Protein AF-A0A940ZEU3-F1 (afdb_monomer)

Solvent-accessible surface area (backbone atoms only — not comparable to full-atom values): 15848 Å² total; per-residue (Å²): 97,69,40,53,49,41,55,38,72,71,78,90,80,86,85,84,82,94,75,90,85,81,90,83,79,91,81,83,90,83,83,89,85,83,85,87,74,85,84,70,85,88,80,54,51,68,58,50,52,57,49,37,64,68,53,67,83,66,80,90,73,68,53,63,65,62,46,47,52,51,50,53,52,51,28,54,44,45,51,73,33,70,77,45,52,74,66,64,57,90,72,38,53,55,53,50,52,43,49,50,45,33,50,48,46,78,54,69,68,72,53,79,65,32,93,80,33,73,68,51,36,50,54,44,66,43,39,62,49,73,65,61,32,63,68,56,39,51,54,30,26,52,49,44,74,76,40,62,85,38,43,69,38,51,34,51,53,47,47,54,40,53,54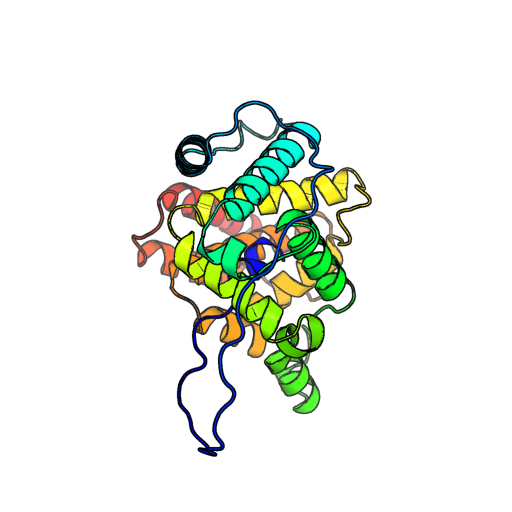,45,26,48,77,69,63,38,85,74,50,50,62,46,72,70,51,47,29,40,50,24,48,19,41,76,72,27,70,45,32,38,52,59,40,68,47,41,60,68,66,47,31,51,52,38,51,52,55,24,51,52,38,43,52,51,27,51,77,70,73,57,54,83,80,69,74,77,59,60,66,62,47,55,54,50,50,54,52,53,75,74,50,80,89,52,95,58,52,65,63,55,49,54,54,48,50,53,51,47,58,68,72,72,109

Sequence (267 aa):
MLIAGLAFLVFWEKGGIARVIPGKQSVAMAQSNENRGSEFPGFRSSVYRKKMRSYRPENGDRSYEAVQQDVIRFFHSLDERQYIKAQGLPEGTYKFFLKLLADLSANPPIVIGETKDVAKLRLNMTHFERIIGSGNIGIVNEILANEKEILEPSAELLYEWIIKGIEYRNAEIKTSDRVLYDYAAFFLTTLSGKSYLWRRDAKTRIIVTYYAILTIDRANRDNLNRHNIDILPPISHLKEDLLNYRGLSRRNEYVDRLKILEEEYGR

Radius of gyration: 19.74 Å; Cα contacts (8 Å, |Δi|>4): 247; chains: 1; bounding box: 62×38×51 Å

Mean predicted aligned error: 9.46 Å

Foldseek 3Di:
DLLVLLLFDPDDDDPDDDDDDDDDDDDDDDDDDDDDDPDDPDDDLVVLLVCLLVDDPPPPPDALVNLVVNVVSVQVSVCPDPLNVVLVDPVGPVVLSLVLQQQCQVQFQDQPCCVVDVVSVVCLLCVSCVRPNPSSSVSSVVSCVPSVSSSQSVLVSVLVNLVSCQVVVPPSSNHHLLRLLRLLSCLQHPPSNVVRLVSGDLSSSLSSLLSSLVSVVVCVVVVNPPVPDDSLVSLVVSLVSLVVDPSDPCSVVSNVVSVVVNVVRVD

Secondary structure (DSSP, 8-state):
-HHHHHS-------S-------------------------TT--HHHHHHHHHT----TT---HHHHHHHHHHHHHHHHTSHHHHTTT-TTHHHHHHHHHHHHHHHSPPP-SSGGG-HHHHHHHHTHHHHHHHHHHHHHHHHHHHH-GGGHHHHHHHHHHHHHHHHHTT-TT----HHHHHHHHHHHHH-HHHHHHHHTS-HHHHHHHHHHHHHHHHHHHHTT--TT----HHHHHHHHHHHHH----TTHHHHHHHHHHHHHHH--

pLDDT: mean 80.72, std 22.92, range [23.88, 97.38]

Nearest PDB structures (foldseek):
  2rek-assembly1_A  TM=2.428E-01  e=1.322E+00  Streptomyces coelicolor A3(2)
  3krp-assembly2_B  TM=2.162E-01  e=3.362E+00  Mentha x piperita

Structure (mmCIF, N/CA/C/O backbone):
data_AF-A0A940ZEU3-F1
#
_entry.id   AF-A0A940ZEU3-F1
#
loop_
_atom_site.group_PDB
_atom_site.id
_atom_site.type_symbol
_atom_site.label_atom_id
_atom_site.label_alt_id
_atom_site.label_comp_id
_atom_site.label_asym_id
_atom_site.label_entity_id
_atom_site.label_seq_id
_atom_site.pdbx_PDB_ins_code
_atom_site.Cartn_x
_atom_site.Cartn_y
_atom_site.Cartn_z
_atom_site.occupancy
_atom_site.B_iso_or_equiv
_atom_site.auth_seq_id
_atom_site.auth_comp_id
_atom_site.auth_asym_id
_atom_site.auth_atom_id
_atom_site.pdbx_PDB_model_num
ATOM 1 N N . MET A 1 1 ? 1.376 -3.028 2.280 1.00 38.66 1 MET A N 1
ATOM 2 C CA . MET A 1 1 ? 0.225 -3.890 2.637 1.00 38.66 1 MET A CA 1
ATOM 3 C C . MET A 1 1 ? -0.782 -3.264 3.596 1.00 38.66 1 MET A C 1
ATOM 5 O O . MET A 1 1 ? -1.947 -3.340 3.265 1.00 38.66 1 MET A O 1
ATOM 9 N N . LEU A 1 2 ? -0.417 -2.583 4.691 1.00 35.72 2 LEU A N 1
ATOM 10 C CA . LEU A 1 2 ? -1.397 -1.788 5.474 1.00 35.72 2 LEU A CA 1
ATOM 11 C C . LEU A 1 2 ? -1.734 -0.432 4.840 1.00 35.72 2 LEU A C 1
ATOM 13 O O . LEU A 1 2 ? -2.857 0.030 4.941 1.00 35.72 2 LEU A O 1
ATOM 17 N N . ILE A 1 3 ? -0.811 0.152 4.078 1.00 37.94 3 ILE A N 1
ATOM 18 C CA . ILE A 1 3 ? -1.075 1.333 3.232 1.00 37.94 3 ILE A CA 1
ATOM 19 C C . ILE A 1 3 ? -1.875 0.947 1.987 1.00 37.94 3 ILE A C 1
ATOM 21 O O . ILE A 1 3 ? -2.779 1.657 1.565 1.00 37.94 3 ILE A O 1
ATOM 25 N N . ALA A 1 4 ? -1.571 -0.231 1.437 1.00 32.84 4 ALA A N 1
ATOM 26 C CA . ALA A 1 4 ? -2.312 -0.840 0.337 1.00 32.84 4 ALA A CA 1
ATOM 27 C C . ALA A 1 4 ? -3.671 -1.403 0.782 1.00 32.84 4 ALA A C 1
ATOM 29 O O . ALA A 1 4 ? -4.573 -1.508 -0.036 1.00 32.84 4 ALA A O 1
ATOM 30 N N . GLY A 1 5 ? -3.793 -1.749 2.066 1.00 35.53 5 GLY A N 1
ATOM 31 C CA . GLY A 1 5 ? -5.000 -2.219 2.727 1.00 35.53 5 GLY A CA 1
ATOM 32 C C . GLY A 1 5 ? -5.813 -1.089 3.333 1.00 35.53 5 GLY A C 1
ATOM 33 O O . GLY A 1 5 ? -6.982 -1.299 3.566 1.00 35.53 5 GLY A O 1
ATOM 34 N N . LEU A 1 6 ? -5.257 0.108 3.536 1.00 39.41 6 LEU A N 1
ATOM 35 C CA . LEU A 1 6 ? -6.070 1.305 3.673 1.00 39.41 6 LEU A CA 1
ATOM 36 C C . LEU A 1 6 ? -6.581 1.680 2.299 1.00 39.41 6 LEU A C 1
ATOM 38 O O . LEU A 1 6 ? -7.769 1.741 2.147 1.00 39.41 6 LEU A O 1
ATOM 42 N N . ALA A 1 7 ? -5.770 1.751 1.256 1.00 35.34 7 ALA A N 1
ATOM 43 C CA . ALA A 1 7 ? -6.153 2.168 -0.092 1.00 35.34 7 ALA A CA 1
ATOM 44 C C . ALA A 1 7 ? -7.117 1.274 -0.934 1.00 35.34 7 ALA A C 1
ATOM 46 O O . ALA A 1 7 ? -7.035 1.290 -2.166 1.00 35.34 7 ALA A O 1
ATOM 47 N N . PHE A 1 8 ? -8.054 0.509 -0.357 1.00 37.97 8 PHE A N 1
ATOM 48 C CA . PHE A 1 8 ? -8.667 -0.654 -1.017 1.00 37.97 8 PHE A CA 1
ATOM 49 C C . PHE A 1 8 ? -10.224 -0.776 -1.081 1.00 37.97 8 PHE A C 1
ATOM 51 O O . PHE A 1 8 ? -10.804 -1.545 -0.334 1.00 37.97 8 PHE A O 1
ATOM 58 N N . LEU A 1 9 ? -10.854 -0.165 -2.104 1.00 36.59 9 LEU A N 1
ATOM 59 C CA . LEU A 1 9 ? -11.987 -0.644 -2.964 1.00 36.59 9 LEU A CA 1
ATOM 60 C C . LEU A 1 9 ? -13.379 0.034 -3.001 1.00 36.59 9 LEU A C 1
ATOM 62 O O . LEU A 1 9 ? -14.378 -0.667 -2.935 1.00 36.59 9 LEU A O 1
ATOM 66 N N . VAL A 1 10 ? -13.502 1.338 -3.292 1.00 28.88 10 VAL A N 1
ATOM 67 C CA . VAL A 1 10 ? -14.798 1.915 -3.735 1.00 28.88 10 VAL A CA 1
ATOM 68 C C . VAL A 1 10 ? -14.895 1.952 -5.267 1.00 28.88 10 VAL A C 1
ATOM 70 O O . VAL A 1 10 ? -14.380 2.870 -5.892 1.00 28.88 10 VAL A O 1
ATOM 73 N N . PHE A 1 11 ? -15.482 0.907 -5.866 1.00 30.41 11 PHE A N 1
ATOM 74 C CA . PHE A 1 11 ? -16.755 0.952 -6.619 1.00 30.41 11 PHE A CA 1
ATOM 75 C C . PHE A 1 11 ? -17.049 -0.446 -7.201 1.00 30.41 11 PHE A C 1
ATOM 77 O O . PHE A 1 11 ?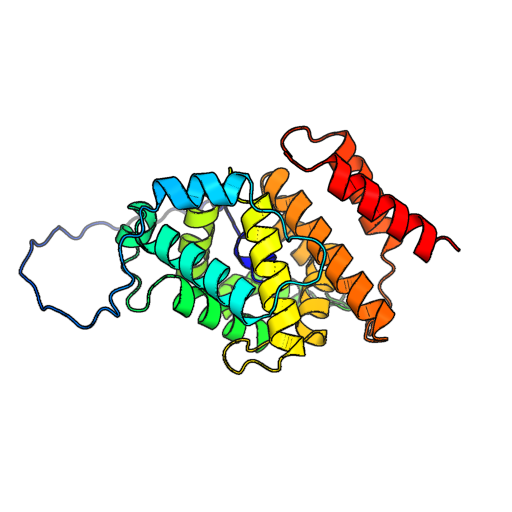 -16.483 -0.858 -8.215 1.00 30.41 11 PHE A O 1
ATOM 84 N N . TRP A 1 12 ? -17.949 -1.171 -6.537 1.00 31.12 12 TRP A N 1
ATOM 85 C CA . TRP A 1 12 ? -18.876 -2.092 -7.185 1.00 31.12 12 TRP A CA 1
ATOM 86 C C . TRP A 1 12 ? -20.234 -1.399 -7.116 1.00 31.12 12 TRP A C 1
ATOM 88 O O . TRP A 1 12 ? -20.896 -1.432 -6.085 1.00 31.12 12 TRP A O 1
ATOM 98 N N . GLU A 1 13 ? -20.649 -0.743 -8.195 1.00 32.06 13 GLU A N 1
ATOM 99 C CA . GLU A 1 13 ? -22.071 -0.526 -8.439 1.00 32.06 13 GLU A CA 1
ATOM 100 C C . GLU A 1 13 ? -22.349 -0.592 -9.947 1.00 32.06 13 GLU A C 1
ATOM 102 O O . GLU A 1 13 ? -21.831 0.195 -10.733 1.00 32.06 13 GLU A O 1
ATOM 107 N N . LYS A 1 14 ? -23.215 -1.556 -10.289 1.00 33.50 14 LYS A N 1
ATOM 108 C CA . LYS A 1 14 ? -24.087 -1.643 -11.474 1.00 33.50 14 LYS A CA 1
ATOM 109 C C . LYS A 1 14 ? -23.453 -1.986 -12.832 1.00 33.50 14 LYS A C 1
ATOM 111 O O . LYS A 1 14 ? -23.449 -1.195 -13.763 1.00 33.50 14 LYS A O 1
ATOM 116 N N . GLY A 1 15 ? -23.123 -3.270 -12.985 1.00 25.91 15 GLY A N 1
ATOM 117 C CA . GLY A 1 15 ? -23.348 -4.037 -14.219 1.00 25.91 15 GLY A CA 1
ATOM 118 C C . GLY A 1 15 ? -24.165 -5.278 -13.849 1.00 25.91 15 GLY A C 1
ATOM 119 O O . GLY A 1 15 ? -23.667 -6.142 -13.137 1.00 25.91 15 GLY A O 1
ATOM 120 N N . GLY A 1 16 ? -25.459 -5.271 -14.169 1.00 28.25 16 GLY A N 1
ATOM 121 C CA . GLY A 1 16 ? -26.482 -5.995 -13.416 1.00 28.25 16 GLY A CA 1
ATOM 122 C C . GLY A 1 16 ? -26.618 -7.497 -13.653 1.00 28.25 16 GLY A C 1
ATOM 123 O O . GLY A 1 16 ? -26.355 -7.989 -14.739 1.00 28.25 16 GLY A O 1
ATOM 124 N N . ILE A 1 17 ? -27.176 -8.166 -12.639 1.00 27.14 17 ILE A N 1
ATOM 125 C CA . ILE A 1 17 ? -28.309 -9.093 -12.766 1.00 27.14 17 ILE A CA 1
ATOM 126 C C . ILE A 1 17 ? -29.184 -8.875 -11.525 1.00 27.14 17 ILE A C 1
ATOM 128 O O . ILE A 1 17 ? -28.743 -9.048 -10.391 1.00 27.14 17 ILE A O 1
ATOM 132 N N . ALA A 1 18 ? -30.422 -8.448 -11.749 1.00 26.36 18 ALA A N 1
ATOM 133 C CA . ALA A 1 18 ? -31.449 -8.332 -10.728 1.00 26.36 18 ALA A CA 1
ATOM 134 C C . ALA A 1 18 ? -31.976 -9.715 -10.314 1.00 26.36 18 ALA A C 1
ATOM 136 O O . ALA A 1 18 ? -32.366 -10.483 -11.188 1.00 26.36 18 ALA A O 1
ATOM 137 N N . ARG A 1 19 ? -32.063 -9.972 -9.001 1.00 27.56 19 ARG A N 1
ATOM 138 C CA . ARG A 1 19 ? -33.094 -10.767 -8.286 1.00 27.56 19 ARG A CA 1
ATOM 139 C C . ARG A 1 19 ? -33.053 -10.292 -6.823 1.00 27.56 19 ARG A C 1
ATOM 141 O O . ARG A 1 19 ? -32.051 -10.495 -6.156 1.00 27.56 19 ARG A O 1
ATOM 148 N N . VAL A 1 20 ? -33.926 -9.391 -6.365 1.00 26.06 20 VAL A N 1
ATOM 149 C CA . VAL A 1 20 ? -35.281 -9.636 -5.821 1.00 26.06 20 VAL A CA 1
ATOM 150 C C . VAL A 1 20 ? -35.349 -10.896 -4.953 1.00 26.06 20 VAL A C 1
ATOM 152 O O . VAL A 1 20 ? -35.327 -11.993 -5.498 1.00 26.06 20 VAL A O 1
ATOM 155 N N . ILE A 1 21 ? -35.463 -10.712 -3.629 1.00 28.19 21 ILE A N 1
ATOM 156 C CA . ILE A 1 21 ? -36.473 -11.308 -2.724 1.00 28.19 21 ILE A CA 1
ATOM 157 C C . ILE A 1 21 ? -36.389 -10.594 -1.348 1.00 28.19 21 ILE A C 1
ATOM 159 O O . ILE A 1 21 ? -35.307 -10.136 -0.977 1.00 28.19 21 ILE A O 1
ATOM 163 N N . PRO A 1 22 ? -37.514 -10.418 -0.622 1.00 28.70 22 PRO A N 1
ATOM 164 C CA . PRO A 1 22 ? -37.705 -9.351 0.357 1.00 28.70 22 PRO A CA 1
ATOM 165 C C . PRO A 1 22 ? -37.642 -9.809 1.825 1.00 28.70 22 PRO A C 1
ATOM 167 O O . PRO A 1 22 ? -37.952 -10.949 2.149 1.00 28.70 22 PRO A O 1
ATOM 170 N N . GLY A 1 23 ? -37.366 -8.844 2.708 1.00 24.47 23 GLY A N 1
ATOM 171 C CA . GLY A 1 23 ? -37.922 -8.763 4.062 1.00 24.47 23 GLY A CA 1
ATOM 172 C C . GLY A 1 23 ? -37.304 -9.649 5.147 1.00 24.47 23 GLY A C 1
ATOM 173 O O . GLY A 1 23 ? -37.521 -10.855 5.181 1.00 24.47 23 GLY A O 1
ATOM 174 N N . LYS A 1 24 ? -36.709 -9.011 6.163 1.00 27.73 24 LYS A N 1
ATOM 175 C CA . LYS A 1 24 ? -37.066 -9.306 7.559 1.00 27.73 24 LYS A CA 1
ATOM 176 C C . LYS A 1 24 ? -36.773 -8.124 8.478 1.00 27.73 24 LYS A C 1
ATOM 178 O O . LYS A 1 24 ? -35.796 -7.404 8.318 1.00 27.73 24 LYS A O 1
ATOM 183 N N . GLN A 1 25 ? -37.736 -7.925 9.366 1.00 26.31 25 GLN A N 1
ATOM 184 C CA . GLN A 1 25 ? -37.957 -6.785 10.237 1.00 26.31 25 GLN A CA 1
ATOM 185 C C . GLN A 1 25 ? -36.943 -6.689 11.380 1.00 26.31 25 GLN A C 1
ATOM 187 O O . GLN A 1 25 ? -36.370 -7.677 11.830 1.00 26.31 25 GLN A O 1
ATOM 192 N N . SER A 1 26 ? -36.823 -5.456 11.861 1.00 26.48 26 SER A N 1
ATOM 193 C CA . SER A 1 26 ? -36.323 -5.034 13.166 1.00 26.48 26 SER A CA 1
ATOM 194 C C . SER A 1 26 ? -36.774 -5.921 14.330 1.00 26.48 26 SER A C 1
ATOM 196 O O . SER A 1 26 ? -37.967 -6.201 14.459 1.00 26.48 26 SER A O 1
ATOM 198 N N . VAL A 1 27 ? -35.854 -6.211 15.253 1.00 28.56 27 VAL A N 1
ATOM 199 C CA . VAL A 1 27 ? -36.180 -6.514 16.654 1.00 28.56 27 VAL A CA 1
ATOM 200 C C . VAL A 1 27 ? -35.254 -5.707 17.565 1.00 28.56 27 VAL A C 1
ATOM 202 O O . VAL A 1 27 ? -34.079 -5.506 17.268 1.00 28.56 27 VAL A O 1
ATOM 205 N N . ALA A 1 28 ? -35.861 -5.186 18.626 1.00 23.88 28 ALA A N 1
ATOM 206 C CA . ALA A 1 28 ? -35.346 -4.214 19.571 1.00 23.88 28 ALA A CA 1
ATOM 207 C C . ALA A 1 28 ? -34.354 -4.779 20.611 1.00 23.88 28 ALA A C 1
ATOM 209 O O . ALA A 1 28 ? -34.216 -5.983 20.800 1.00 23.88 28 ALA A O 1
ATOM 210 N N . MET A 1 29 ? -33.702 -3.818 21.272 1.00 26.11 29 MET A N 1
ATOM 211 C CA . MET A 1 29 ? -32.746 -3.857 22.386 1.00 26.11 29 MET A CA 1
ATOM 212 C C . MET A 1 29 ? -32.980 -4.899 23.495 1.00 26.11 29 MET A C 1
ATOM 214 O O . MET A 1 29 ? -34.108 -5.057 23.950 1.00 26.11 29 MET A O 1
ATOM 218 N N . ALA A 1 30 ? -31.876 -5.389 24.084 1.00 24.34 30 ALA A N 1
ATOM 219 C CA . ALA A 1 30 ? -31.646 -5.343 25.539 1.00 24.34 30 ALA A CA 1
ATOM 220 C C . ALA A 1 30 ? -30.165 -5.594 25.927 1.00 24.34 30 ALA A C 1
ATOM 222 O O . ALA A 1 30 ? -29.610 -6.652 25.666 1.00 24.34 30 ALA A O 1
ATOM 223 N N . GLN A 1 31 ? -29.588 -4.567 26.563 1.00 24.39 31 GLN A N 1
ATOM 224 C CA . GLN A 1 31 ? -28.719 -4.551 27.754 1.00 24.39 31 GLN A CA 1
ATOM 225 C C . GLN A 1 31 ? -27.384 -5.332 27.842 1.00 24.39 31 GLN A C 1
ATOM 227 O O . GLN A 1 31 ? -27.327 -6.545 27.988 1.00 24.39 31 GLN A O 1
ATOM 232 N N . SER A 1 32 ? -26.324 -4.508 27.882 1.00 27.67 32 SER A N 1
ATOM 233 C CA . SER A 1 32 ? -25.198 -4.453 28.835 1.00 27.67 32 SER A CA 1
ATOM 234 C C . SER A 1 32 ? -24.542 -5.743 29.331 1.00 27.67 32 SER A C 1
ATOM 236 O O . SER A 1 32 ? -25.125 -6.490 30.111 1.00 27.67 32 SER A O 1
ATOM 238 N N . ASN A 1 33 ? -23.231 -5.842 29.091 1.00 29.25 33 ASN A N 1
ATOM 239 C CA . ASN A 1 33 ? -22.326 -6.236 30.164 1.00 29.25 33 ASN A CA 1
ATOM 240 C C . ASN A 1 33 ? -20.977 -5.512 30.064 1.00 29.25 33 ASN A C 1
ATOM 242 O O . ASN A 1 33 ? -20.421 -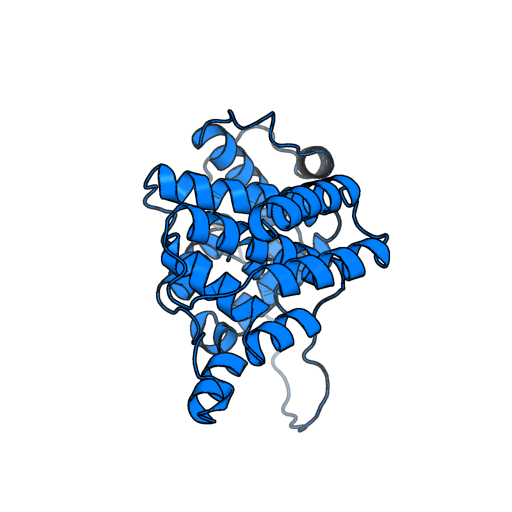5.331 28.981 1.00 29.25 33 ASN A O 1
ATOM 246 N N . GLU A 1 34 ? -20.525 -5.043 31.222 1.00 28.59 34 GLU A N 1
ATOM 247 C CA . GLU A 1 34 ? -19.379 -4.172 31.445 1.00 28.59 34 GLU A CA 1
ATOM 248 C C . GLU A 1 34 ? -18.023 -4.889 31.328 1.00 28.59 34 GLU A C 1
ATOM 250 O O . GLU A 1 34 ? -17.861 -6.046 31.705 1.00 28.59 34 GLU A O 1
ATOM 255 N N . ASN A 1 35 ? -17.037 -4.093 30.910 1.00 32.22 35 ASN A N 1
ATOM 256 C CA . ASN A 1 35 ? -15.646 -4.064 31.367 1.00 32.22 35 ASN A CA 1
ATOM 257 C C . ASN A 1 35 ? -14.737 -5.295 31.216 1.00 32.22 35 ASN A C 1
ATOM 259 O O . ASN A 1 35 ? -14.727 -6.215 32.027 1.00 32.22 35 ASN A O 1
ATOM 263 N N . ARG A 1 36 ? -13.739 -5.121 30.337 1.00 28.19 36 ARG A N 1
ATOM 264 C CA . ARG A 1 36 ? -12.341 -4.877 30.754 1.00 28.19 36 ARG A CA 1
ATOM 265 C C . ARG A 1 36 ? -11.622 -4.071 29.668 1.00 28.19 36 ARG A C 1
ATOM 267 O O . ARG A 1 36 ? -10.937 -4.619 28.811 1.00 28.19 36 ARG A O 1
ATOM 274 N N . GLY A 1 37 ? -11.829 -2.756 29.687 1.00 29.19 37 GLY A N 1
ATOM 275 C CA . GLY A 1 37 ? -11.013 -1.816 28.926 1.00 29.19 37 GLY A CA 1
ATOM 276 C C . GLY A 1 37 ? -9.711 -1.545 29.674 1.00 29.19 37 GLY A C 1
ATOM 277 O O . GLY A 1 37 ? -9.727 -1.231 30.860 1.00 29.19 37 GLY A O 1
ATOM 278 N N . SER A 1 38 ? -8.579 -1.666 28.988 1.00 32.41 38 SER A N 1
ATOM 279 C CA . SER A 1 38 ? -7.350 -0.997 29.403 1.00 32.41 38 SER A CA 1
ATOM 280 C C . SER A 1 38 ? -7.585 0.513 29.298 1.00 32.41 38 SER A C 1
ATOM 282 O O . SER A 1 38 ? -7.644 1.050 28.191 1.00 32.41 38 SER A O 1
ATOM 284 N N . GLU A 1 39 ? -7.784 1.182 30.433 1.00 31.91 39 GLU A N 1
ATOM 285 C CA . GLU A 1 39 ? -7.961 2.632 30.501 1.00 31.91 39 GLU A CA 1
ATOM 286 C C . GLU A 1 39 ? -6.676 3.344 30.056 1.00 31.91 39 GLU A C 1
ATOM 288 O O . GLU A 1 39 ? -5.681 3.398 30.778 1.00 31.91 39 GLU A O 1
ATOM 293 N N . PHE A 1 40 ? -6.699 3.908 28.848 1.00 41.34 40 PHE A N 1
ATOM 294 C CA . PHE A 1 40 ? -5.743 4.928 28.433 1.00 41.34 40 PHE A CA 1
ATOM 295 C C . PHE A 1 40 ? -6.281 6.301 28.866 1.00 41.34 40 PHE A C 1
ATOM 297 O O . PHE A 1 40 ? -7.399 6.665 28.488 1.00 41.34 40 PHE A O 1
ATOM 304 N N . PRO A 1 41 ? -5.529 7.095 29.646 1.00 36.12 41 PRO A N 1
ATOM 305 C CA . PRO A 1 41 ? -6.041 8.346 30.187 1.00 36.12 41 PRO A CA 1
ATOM 306 C C . PRO A 1 41 ? -6.289 9.395 29.087 1.00 36.12 41 PRO A C 1
ATOM 308 O O . PRO A 1 41 ? -5.404 9.728 28.300 1.00 36.12 41 PRO A O 1
ATOM 311 N N . GLY A 1 42 ? -7.502 9.961 29.074 1.00 41.25 42 GLY A N 1
ATOM 312 C CA . GLY A 1 42 ? -7.799 11.307 28.559 1.00 41.25 42 GLY A CA 1
ATOM 313 C C . GLY A 1 42 ? -7.649 11.564 27.054 1.00 41.25 42 GLY A C 1
ATOM 314 O O . GLY A 1 42 ? -7.413 12.709 26.660 1.00 41.25 42 GLY A O 1
ATOM 315 N N . PHE A 1 43 ? -7.777 10.555 26.193 1.00 49.34 43 PHE A N 1
ATOM 316 C CA . PHE A 1 43 ? -7.619 10.739 24.748 1.00 49.34 43 PHE A CA 1
ATOM 317 C C . PHE A 1 43 ? -8.856 11.390 24.102 1.00 49.34 43 PHE A C 1
ATOM 319 O O . PHE A 1 43 ? -9.947 10.833 24.107 1.00 49.34 43 PHE A O 1
ATOM 326 N N . ARG A 1 44 ? -8.696 12.584 23.511 1.00 61.78 44 ARG A N 1
ATOM 327 C CA . ARG A 1 44 ? -9.715 13.203 22.641 1.00 61.78 44 ARG A CA 1
ATOM 328 C C . ARG A 1 44 ? -9.358 12.932 21.176 1.00 61.78 44 ARG A C 1
ATOM 330 O O . ARG A 1 44 ? -8.445 13.572 20.648 1.00 61.78 44 ARG A O 1
ATOM 337 N N . SER A 1 45 ? -10.087 12.051 20.486 1.00 65.94 45 SER A N 1
ATOM 338 C CA . SER A 1 45 ? -9.821 11.694 19.073 1.00 65.94 45 SER A CA 1
ATOM 339 C C . SER A 1 45 ? -9.776 12.875 18.097 1.00 65.94 45 SER A C 1
ATOM 341 O O . SER A 1 45 ? -9.072 12.815 17.085 1.00 65.94 45 SER A O 1
ATOM 343 N N . SER A 1 46 ? -10.485 13.973 18.376 1.00 69.62 46 SER A N 1
ATOM 344 C CA . SER A 1 46 ? -10.421 15.202 17.569 1.00 69.62 46 SER A CA 1
ATOM 345 C C . SER A 1 46 ? -9.046 15.880 17.637 1.00 69.62 46 SER A C 1
ATOM 347 O O . SER A 1 46 ? -8.527 16.337 16.616 1.00 69.62 46 SER A O 1
ATOM 349 N N . VAL A 1 47 ? -8.421 15.885 18.818 1.00 74.31 47 VAL A N 1
ATOM 350 C CA . VAL A 1 47 ? -7.081 16.442 19.050 1.00 74.31 47 VAL A CA 1
ATOM 351 C C . VAL A 1 47 ? -6.036 15.585 18.349 1.00 74.31 47 VAL A C 1
ATOM 353 O O . VAL A 1 47 ? -5.167 16.112 17.654 1.00 74.31 47 VAL A O 1
ATOM 356 N N . TYR A 1 48 ? -6.158 14.262 18.455 1.00 74.75 48 TYR A N 1
ATOM 357 C CA . TYR A 1 48 ? -5.235 13.355 17.785 1.00 74.75 48 TYR A CA 1
ATOM 358 C C . TYR A 1 48 ? -5.338 13.435 16.262 1.00 74.75 48 TYR A C 1
ATOM 360 O O . TYR A 1 48 ? -4.314 13.482 15.593 1.00 74.75 48 TYR A O 1
ATOM 368 N N . ARG A 1 49 ? -6.542 13.559 15.688 1.00 73.56 49 ARG A N 1
ATOM 369 C CA . ARG A 1 49 ? -6.689 13.760 14.235 1.00 73.56 49 ARG A CA 1
ATOM 370 C C . ARG A 1 49 ? -6.019 15.055 13.773 1.00 73.56 49 ARG A C 1
ATOM 372 O O . ARG A 1 49 ? -5.357 15.063 12.738 1.00 73.56 49 ARG A O 1
ATOM 379 N N . LYS A 1 50 ? -6.133 16.136 14.554 1.00 79.44 50 LYS A N 1
ATOM 380 C CA . LYS A 1 50 ? -5.407 17.385 14.281 1.00 79.44 50 LYS A CA 1
ATOM 381 C C . LYS A 1 50 ? -3.891 17.170 14.333 1.00 79.44 50 LYS A C 1
ATOM 383 O O . LYS A 1 50 ? -3.206 17.621 13.423 1.00 79.44 50 LYS A O 1
ATOM 388 N N . LYS A 1 51 ? -3.392 16.426 15.329 1.00 78.62 51 LYS A N 1
ATOM 389 C CA . LYS A 1 51 ? -1.977 16.027 15.429 1.00 78.62 51 LYS A CA 1
ATOM 390 C C . LYS A 1 51 ? -1.535 15.170 14.236 1.00 78.62 51 LYS A C 1
ATOM 392 O O . LYS A 1 51 ? -0.456 15.397 13.704 1.00 78.62 51 LYS A O 1
ATOM 397 N N . MET A 1 52 ? -2.377 14.242 13.777 1.00 79.50 52 MET A N 1
ATOM 398 C CA . MET A 1 52 ? -2.098 13.385 12.622 1.00 79.50 52 MET A CA 1
ATOM 399 C C . MET A 1 52 ? -1.992 14.172 11.325 1.00 79.50 52 MET A C 1
ATOM 401 O O . MET A 1 52 ? -1.105 13.895 10.531 1.00 79.50 52 MET A O 1
ATOM 405 N N . ARG A 1 53 ? -2.821 15.201 11.109 1.00 78.12 53 ARG A N 1
ATOM 406 C CA . ARG A 1 53 ? -2.696 16.068 9.920 1.00 78.12 53 ARG A CA 1
ATOM 407 C C . ARG A 1 53 ? -1.303 16.700 9.798 1.00 78.12 53 ARG A C 1
ATOM 409 O O . ARG A 1 53 ? -0.820 16.881 8.686 1.00 78.12 53 ARG A O 1
ATOM 416 N N . SER A 1 54 ? -0.662 16.997 10.926 1.00 75.00 54 SER A N 1
ATOM 417 C CA . SER A 1 54 ? 0.702 17.528 11.004 1.00 75.00 54 SER A CA 1
ATOM 418 C C . SER A 1 54 ? 1.758 16.473 11.346 1.00 75.00 54 SER A C 1
ATOM 420 O O . SER A 1 54 ? 2.888 16.844 11.651 1.00 75.00 54 SER A O 1
ATOM 422 N N . TYR A 1 55 ? 1.409 15.183 11.365 1.00 73.50 55 TYR A N 1
ATOM 423 C CA . TYR A 1 55 ? 2.340 14.124 11.748 1.00 73.50 55 TYR A CA 1
ATOM 424 C C . TYR A 1 55 ? 3.547 14.146 10.824 1.00 73.50 55 TYR A C 1
ATOM 426 O O . TYR A 1 55 ? 3.392 14.057 9.613 1.00 73.50 55 TYR A O 1
ATOM 434 N N . ARG A 1 56 ? 4.741 14.248 11.389 1.00 68.06 56 ARG A N 1
ATOM 435 C CA . ARG A 1 56 ? 5.992 14.054 10.669 1.00 68.06 56 ARG A CA 1
ATOM 436 C C . ARG A 1 56 ? 6.843 13.102 11.493 1.00 68.06 56 ARG A C 1
ATOM 438 O O . ARG A 1 56 ? 6.923 13.301 12.708 1.00 68.06 56 ARG A O 1
ATOM 445 N N . PRO A 1 57 ? 7.468 12.091 10.882 1.00 60.19 57 PRO A N 1
ATOM 446 C CA . PRO A 1 57 ? 8.581 11.420 11.513 1.00 60.19 57 PRO A CA 1
ATOM 447 C C . PRO A 1 57 ? 9.651 12.471 11.793 1.00 60.19 57 PRO A C 1
ATOM 449 O O . PRO A 1 57 ? 10.155 13.106 10.870 1.00 60.19 57 PRO A O 1
ATOM 452 N N . GLU A 1 58 ? 9.965 12.708 13.065 1.00 50.00 58 GLU A N 1
ATOM 453 C CA . GLU A 1 58 ? 11.200 13.407 13.410 1.00 50.00 58 GLU A CA 1
ATOM 454 C C . GLU A 1 58 ? 12.348 12.557 12.859 1.00 50.00 58 GLU A C 1
ATOM 456 O O . GLU A 1 58 ? 12.444 11.379 13.201 1.00 50.00 58 GLU A O 1
ATOM 461 N N . ASN A 1 59 ? 13.114 13.129 11.922 1.00 48.59 59 ASN A N 1
ATOM 462 C CA . ASN A 1 59 ? 14.305 12.587 11.260 1.00 48.59 59 ASN A CA 1
ATOM 463 C C . ASN A 1 59 ? 14.753 11.200 11.758 1.00 48.59 59 ASN A C 1
ATOM 465 O O . ASN A 1 59 ? 15.575 11.133 12.658 1.00 48.59 59 ASN A O 1
ATOM 469 N N . GLY A 1 60 ? 14.239 10.114 11.168 1.00 53.00 60 GLY A N 1
ATOM 470 C CA . GLY A 1 60 ? 14.791 8.746 11.220 1.00 53.00 60 GLY A CA 1
ATOM 471 C C . GLY A 1 60 ? 14.942 8.031 12.578 1.00 53.00 60 GLY A C 1
ATOM 472 O O . GLY A 1 60 ? 15.007 6.802 12.590 1.00 53.00 60 GLY A O 1
ATOM 473 N N . ASP A 1 61 ? 14.948 8.742 13.704 1.00 64.25 61 ASP A N 1
ATOM 474 C CA . ASP A 1 61 ? 15.540 8.281 14.969 1.00 64.25 61 ASP A CA 1
ATOM 475 C C . ASP A 1 61 ? 14.495 7.922 16.035 1.00 64.25 61 ASP A C 1
ATOM 477 O O . ASP A 1 61 ? 14.785 7.745 17.217 1.00 64.25 61 ASP A O 1
ATOM 481 N N . ARG A 1 62 ? 13.225 7.795 15.632 1.00 83.50 62 ARG A N 1
ATOM 482 C CA . ARG A 1 62 ? 12.181 7.320 16.544 1.00 83.50 62 ARG A CA 1
ATOM 483 C C . ARG A 1 62 ? 12.326 5.823 16.790 1.00 83.50 62 ARG A C 1
ATOM 485 O O . ARG A 1 62 ? 12.444 5.027 15.850 1.00 83.50 62 ARG A O 1
ATOM 492 N N . SER A 1 63 ? 12.252 5.442 18.064 1.00 89.81 63 SER A N 1
ATOM 493 C CA . SER A 1 63 ? 12.229 4.039 18.471 1.00 89.81 63 SER A CA 1
ATOM 494 C C . SER A 1 63 ? 10.964 3.338 17.959 1.00 89.81 63 SER A C 1
ATOM 496 O O . SER A 1 63 ? 9.935 3.977 17.704 1.00 89.81 63 SER A O 1
ATOM 498 N N . TYR A 1 64 ? 11.024 2.011 17.814 1.00 90.38 64 TYR A N 1
ATOM 499 C CA . TYR A 1 64 ? 9.862 1.219 17.406 1.00 90.38 64 TYR A CA 1
ATOM 500 C C . TYR A 1 64 ? 8.687 1.403 18.376 1.00 90.38 64 TYR A C 1
ATOM 502 O O . TYR A 1 64 ? 7.544 1.527 17.947 1.00 90.38 64 TYR A O 1
ATOM 510 N N . GLU A 1 65 ? 8.959 1.502 19.677 1.00 92.00 65 GLU A N 1
ATOM 511 C CA . GLU A 1 65 ? 7.953 1.691 20.723 1.00 92.00 65 GLU A CA 1
ATOM 512 C C . GLU A 1 65 ? 7.210 3.018 20.549 1.00 92.00 65 GLU A C 1
ATOM 514 O O . GLU A 1 65 ? 5.987 3.055 20.672 1.00 92.00 65 GLU A O 1
ATOM 519 N N . ALA A 1 66 ? 7.919 4.101 20.212 1.00 91.75 66 ALA A N 1
ATOM 520 C CA . ALA A 1 66 ? 7.293 5.395 19.953 1.00 91.75 66 ALA A CA 1
ATOM 521 C C . ALA A 1 66 ? 6.331 5.326 18.753 1.00 91.75 66 ALA A C 1
ATOM 523 O O . ALA A 1 66 ? 5.199 5.814 18.831 1.00 91.75 66 ALA A O 1
ATOM 524 N N . VAL A 1 67 ? 6.752 4.662 17.673 1.00 90.56 67 VAL A N 1
ATOM 525 C CA . VAL A 1 67 ? 5.929 4.446 16.471 1.00 90.56 67 VAL A CA 1
ATOM 526 C C . VAL A 1 67 ? 4.731 3.542 16.774 1.00 90.56 67 VAL A C 1
ATOM 528 O O . VAL A 1 67 ? 3.605 3.873 16.408 1.00 90.56 67 VAL A O 1
ATOM 531 N N . GLN A 1 68 ? 4.940 2.445 17.504 1.00 92.12 68 GLN A N 1
ATOM 532 C CA . GLN A 1 68 ? 3.892 1.522 17.953 1.00 92.12 68 GLN A CA 1
ATOM 533 C C . GLN A 1 68 ? 2.831 2.250 18.790 1.00 92.12 68 GLN A C 1
ATOM 535 O O . GLN A 1 68 ? 1.636 2.049 18.584 1.00 92.12 68 GLN A O 1
ATOM 540 N N . GLN A 1 69 ? 3.238 3.143 19.697 1.00 92.44 69 GLN A N 1
ATOM 541 C CA . GLN A 1 69 ? 2.300 3.955 20.478 1.00 92.44 69 GLN A CA 1
ATOM 542 C C . GLN A 1 69 ? 1.485 4.909 19.598 1.00 92.44 69 GLN A C 1
ATOM 544 O O . GLN A 1 69 ? 0.286 5.083 19.821 1.00 92.44 69 GLN A O 1
ATOM 549 N N . ASP A 1 70 ? 2.095 5.519 18.579 1.00 89.94 70 ASP A N 1
ATOM 550 C CA . ASP A 1 70 ? 1.351 6.328 17.613 1.00 89.94 70 ASP A CA 1
ATOM 551 C C . ASP A 1 70 ? 0.360 5.488 16.805 1.00 89.94 70 ASP A C 1
ATOM 553 O O . ASP A 1 70 ? -0.779 5.920 16.640 1.00 89.94 70 ASP A O 1
ATOM 557 N N . VAL A 1 71 ? 0.729 4.279 16.382 1.00 90.25 71 VAL A N 1
ATOM 558 C CA . VAL A 1 71 ? -0.184 3.357 15.690 1.00 90.25 71 VAL A CA 1
ATOM 559 C C . VAL A 1 71 ? -1.362 2.945 16.568 1.00 90.25 71 VAL A C 1
ATOM 561 O O . VAL A 1 71 ? -2.508 3.025 16.125 1.00 90.25 71 VAL A O 1
ATOM 564 N N . ILE A 1 72 ? -1.114 2.558 17.821 1.00 91.81 72 ILE A N 1
ATOM 565 C CA . ILE A 1 72 ? -2.180 2.194 18.766 1.00 91.81 72 ILE A CA 1
ATOM 566 C C . ILE A 1 72 ? -3.143 3.374 18.956 1.00 91.81 72 ILE A C 1
ATOM 568 O O . ILE A 1 72 ? -4.359 3.202 18.869 1.00 91.81 72 ILE A O 1
ATOM 572 N N . ARG A 1 73 ? -2.615 4.594 19.132 1.00 91.12 73 ARG A N 1
ATOM 573 C CA . ARG A 1 73 ? -3.437 5.813 19.227 1.00 91.12 73 ARG A CA 1
ATOM 574 C C . ARG A 1 73 ? -4.246 6.080 17.959 1.00 91.12 73 ARG A C 1
ATOM 576 O O . ARG A 1 73 ? -5.394 6.514 18.053 1.00 91.12 73 ARG A O 1
ATOM 583 N N . PHE A 1 74 ? -3.672 5.824 16.785 1.00 89.31 74 PHE A N 1
ATOM 584 C CA . PHE A 1 74 ? -4.376 5.960 15.516 1.00 89.31 74 PHE A CA 1
ATOM 585 C C . PHE A 1 74 ? -5.584 5.028 15.443 1.00 89.31 74 PHE A C 1
ATOM 587 O O . PHE A 1 74 ? -6.692 5.513 15.205 1.00 89.31 74 PHE A O 1
ATOM 594 N N . PHE A 1 75 ? -5.407 3.739 15.729 1.00 91.12 75 PHE A N 1
ATOM 595 C CA . PHE A 1 75 ? -6.508 2.775 15.702 1.00 91.12 75 PHE A CA 1
ATOM 596 C C . PHE A 1 75 ? -7.559 3.043 16.783 1.00 91.12 75 PHE A C 1
ATOM 598 O O . PHE A 1 75 ? -8.745 3.072 16.472 1.00 91.12 75 PHE A O 1
ATOM 605 N N . HIS A 1 76 ? -7.154 3.407 18.002 1.00 91.94 76 HIS A N 1
ATOM 606 C CA . HIS A 1 76 ? -8.107 3.851 19.025 1.00 91.94 76 HIS A CA 1
ATOM 607 C C . HIS A 1 76 ? -8.946 5.050 18.544 1.00 91.94 76 HIS A C 1
ATOM 609 O O . HIS A 1 76 ? -10.154 5.122 18.759 1.00 91.94 76 HIS A O 1
ATOM 615 N N . SER A 1 77 ? -8.328 5.995 17.825 1.00 91.06 77 SER A N 1
ATOM 616 C CA . SER A 1 77 ? -9.054 7.134 17.253 1.00 91.06 77 SER A CA 1
ATOM 617 C C . SER A 1 77 ? -10.040 6.747 16.142 1.00 91.06 77 SER A C 1
ATOM 619 O O . SER A 1 77 ? -10.995 7.494 15.909 1.00 91.06 77 SER A O 1
ATOM 621 N N . LEU A 1 78 ? -9.817 5.616 15.457 1.00 90.00 78 LEU A N 1
ATOM 622 C CA . LEU A 1 78 ? -10.761 5.039 14.497 1.00 90.00 78 LEU A CA 1
ATOM 623 C C . LEU A 1 78 ? -11.921 4.353 15.220 1.00 90.00 78 LEU A C 1
ATOM 625 O O . LEU A 1 78 ? -13.067 4.568 14.839 1.00 90.00 78 LEU A O 1
ATOM 629 N N . ASP A 1 79 ? -11.649 3.619 16.300 1.00 92.19 79 ASP A N 1
ATOM 630 C CA . ASP A 1 79 ? -12.665 2.918 17.103 1.00 92.19 79 ASP A CA 1
ATOM 631 C C . ASP A 1 79 ? -13.711 3.874 17.709 1.00 92.19 79 ASP A C 1
ATOM 633 O O . ASP A 1 79 ? -14.867 3.514 17.940 1.00 92.19 79 ASP A O 1
ATOM 637 N N . GLU A 1 80 ? -13.348 5.141 17.912 1.00 92.19 80 GLU A N 1
ATOM 638 C CA . GLU A 1 80 ? -14.272 6.177 18.374 1.00 92.19 80 GLU A CA 1
ATOM 639 C C . GLU A 1 80 ? -15.251 6.678 17.297 1.00 92.19 80 GLU A C 1
ATOM 641 O O . GLU A 1 80 ? -16.263 7.309 17.632 1.00 92.19 80 GLU A O 1
ATOM 646 N N . ARG A 1 81 ? -14.980 6.418 16.011 1.00 90.06 81 ARG A N 1
ATOM 647 C CA . ARG A 1 81 ? -15.774 6.932 14.887 1.00 90.06 81 ARG A CA 1
ATOM 648 C C . ARG A 1 81 ? -17.105 6.206 14.776 1.00 90.06 81 ARG A C 1
ATOM 650 O O . ARG A 1 81 ? -17.170 4.986 14.866 1.00 90.06 81 ARG A O 1
ATOM 657 N N . GLN A 1 82 ? -18.171 6.956 14.496 1.00 92.62 82 GLN A N 1
ATOM 658 C CA . GLN A 1 82 ? -19.515 6.386 14.345 1.00 92.62 82 GLN A CA 1
ATOM 659 C C . GLN A 1 82 ? -19.574 5.310 13.254 1.00 92.62 82 GLN A C 1
ATOM 661 O O . GLN A 1 82 ? -20.168 4.261 13.480 1.00 92.62 82 GLN A O 1
ATOM 666 N N . TYR A 1 83 ? -18.905 5.541 12.121 1.00 89.06 83 TYR A N 1
ATOM 667 C CA . TYR A 1 83 ? -18.870 4.587 11.014 1.00 89.06 83 TYR A CA 1
ATOM 668 C C . TYR A 1 83 ? -18.127 3.287 11.379 1.00 89.06 83 TYR A C 1
ATOM 670 O O . TYR A 1 83 ? -18.528 2.225 10.936 1.00 89.06 83 TYR A O 1
ATOM 678 N N . ILE A 1 84 ? -17.127 3.324 12.274 1.00 92.00 84 ILE A N 1
ATOM 679 C CA . ILE A 1 84 ? -16.468 2.111 12.798 1.00 92.00 84 ILE A CA 1
ATOM 680 C C . ILE A 1 84 ? -17.302 1.425 13.873 1.00 92.00 84 ILE A C 1
ATOM 682 O O . ILE A 1 84 ? -17.435 0.204 13.860 1.00 92.00 84 ILE A O 1
ATOM 686 N N . LYS A 1 85 ? -17.903 2.188 14.791 1.00 92.69 85 LYS A N 1
ATOM 687 C CA . LYS A 1 85 ? -18.792 1.629 15.820 1.00 92.69 85 LYS A CA 1
ATOM 688 C C . LYS A 1 85 ? -19.953 0.856 15.200 1.00 92.69 85 LYS A C 1
ATOM 690 O O . LYS A 1 85 ? -20.328 -0.187 15.726 1.00 92.69 85 LYS A O 1
ATOM 695 N N . ALA A 1 86 ? -20.468 1.328 14.065 1.00 91.50 86 ALA A N 1
ATOM 696 C CA . ALA A 1 86 ? -21.501 0.639 13.298 1.00 91.50 86 ALA A CA 1
ATOM 697 C C . ALA A 1 86 ? -21.060 -0.744 12.778 1.00 91.50 86 ALA A C 1
ATOM 699 O O . ALA A 1 86 ? -21.910 -1.613 12.605 1.00 91.50 86 ALA A O 1
ATOM 700 N N . GLN A 1 87 ? -19.756 -0.973 12.583 1.00 89.81 87 GLN A N 1
ATOM 701 C CA . GLN A 1 87 ? -19.204 -2.263 12.146 1.00 89.81 87 GLN A CA 1
ATOM 702 C C . GLN A 1 87 ? -19.084 -3.290 13.280 1.00 89.81 87 GLN A C 1
ATOM 704 O O . GLN A 1 87 ? -18.897 -4.474 13.009 1.00 89.81 87 GLN A O 1
ATOM 709 N N . GLY A 1 88 ? -19.177 -2.867 14.548 1.00 89.31 88 GLY A N 1
ATOM 710 C CA . GLY A 1 88 ? -19.203 -3.778 15.697 1.00 89.31 88 GLY A CA 1
ATOM 711 C C . GLY A 1 88 ? -17.958 -4.661 15.843 1.00 89.31 88 GLY A C 1
ATOM 712 O O . GLY A 1 88 ? -18.088 -5.823 16.220 1.00 89.31 88 GLY A O 1
ATOM 713 N N . LEU A 1 89 ? -16.765 -4.138 15.532 1.00 91.06 89 LEU A N 1
ATOM 714 C CA . LEU A 1 89 ? -15.497 -4.875 15.615 1.00 91.06 89 LEU A CA 1
ATOM 715 C C . LEU A 1 89 ? -15.168 -5.268 17.073 1.00 91.06 89 LEU A C 1
ATOM 717 O O . LEU A 1 89 ? -14.809 -4.384 17.853 1.00 91.06 89 LEU A O 1
ATOM 721 N N . PRO A 1 90 ? -15.220 -6.563 17.458 1.00 87.94 90 PRO A N 1
ATOM 722 C CA . PRO A 1 90 ? -15.110 -6.970 18.866 1.00 87.94 90 PRO A CA 1
ATOM 723 C C . PRO A 1 90 ? -13.749 -6.667 19.504 1.00 87.94 90 PRO A C 1
ATOM 725 O O . PRO A 1 90 ? -13.672 -6.357 20.687 1.00 87.94 90 PRO A O 1
ATOM 728 N N . GLU A 1 91 ? -12.675 -6.749 18.715 1.00 90.44 91 GLU A N 1
ATOM 729 C CA . GLU A 1 91 ? -11.289 -6.548 19.166 1.00 90.44 91 GLU A CA 1
ATOM 730 C C . GLU A 1 91 ? -10.712 -5.184 18.733 1.00 90.44 91 GLU A C 1
ATOM 732 O O . GLU A 1 91 ? -9.506 -4.946 18.835 1.00 90.44 91 GLU A O 1
ATOM 737 N N . GLY A 1 92 ? -11.568 -4.294 18.220 1.00 92.19 92 GLY A N 1
ATOM 738 C CA . GLY A 1 92 ? -11.175 -2.993 17.681 1.00 92.19 92 GLY A CA 1
ATOM 739 C C . GLY A 1 92 ? -10.444 -3.066 16.337 1.00 92.19 92 GLY A C 1
ATOM 740 O O . GLY A 1 92 ? -10.087 -4.132 15.818 1.00 92.19 92 GLY A O 1
ATOM 741 N N . THR A 1 93 ? -10.214 -1.896 15.745 1.00 92.12 93 THR A N 1
ATOM 742 C CA . THR A 1 93 ? -9.574 -1.769 14.430 1.00 92.12 93 THR A CA 1
ATOM 743 C C . THR A 1 93 ? -8.120 -2.237 14.446 1.00 92.12 93 THR A C 1
ATOM 745 O O . THR A 1 93 ? -7.669 -2.816 13.462 1.00 92.12 93 THR A O 1
ATOM 748 N N . TYR A 1 94 ? -7.389 -2.088 15.556 1.00 93.31 94 TYR A N 1
ATOM 749 C CA . TYR A 1 94 ? -5.991 -2.534 15.639 1.00 93.31 94 TYR A CA 1
ATOM 750 C C . TYR A 1 94 ? -5.834 -4.037 15.361 1.00 93.31 94 TYR A C 1
ATOM 752 O O . TYR A 1 94 ? -5.091 -4.440 14.461 1.00 93.31 94 TYR A O 1
ATOM 760 N N . LYS A 1 95 ? -6.572 -4.880 16.097 1.00 94.75 95 LYS A N 1
ATOM 761 C CA . LYS A 1 95 ? -6.524 -6.340 15.923 1.00 94.75 95 LYS A CA 1
ATOM 762 C C . LYS A 1 95 ? -7.139 -6.774 14.599 1.00 94.75 95 LYS A C 1
ATOM 764 O O . LYS A 1 95 ? -6.598 -7.671 13.953 1.00 94.75 95 LYS A O 1
ATOM 769 N N . PHE A 1 96 ? -8.189 -6.088 14.146 1.00 93.88 96 PHE A N 1
ATOM 770 C CA . PHE A 1 96 ? -8.740 -6.273 12.805 1.00 93.88 96 PHE A CA 1
ATOM 771 C C . PHE A 1 96 ? -7.660 -6.112 11.721 1.00 93.88 96 PHE A C 1
ATOM 773 O O . PHE A 1 96 ? -7.459 -7.017 10.913 1.00 93.88 96 PHE A O 1
ATOM 780 N N . PHE A 1 97 ? -6.895 -5.017 11.735 1.00 92.75 97 PHE A N 1
ATOM 781 C CA . PHE A 1 97 ? -5.852 -4.769 10.737 1.00 92.75 97 PHE A CA 1
ATOM 782 C C . PHE A 1 97 ? -4.653 -5.717 10.854 1.00 92.75 97 PHE A C 1
ATOM 784 O O . PHE A 1 97 ? -4.105 -6.122 9.827 1.00 92.75 97 PHE A O 1
ATOM 791 N N . LEU A 1 98 ? -4.268 -6.121 12.068 1.00 92.31 98 LEU A N 1
ATOM 792 C CA . LEU A 1 98 ? -3.251 -7.160 12.267 1.00 92.31 98 LEU A CA 1
ATOM 793 C C . LEU A 1 98 ? -3.683 -8.509 11.677 1.00 92.31 98 LEU A C 1
ATOM 795 O O . LEU A 1 98 ? -2.868 -9.197 11.060 1.00 92.31 98 LEU A O 1
ATOM 799 N N . LYS A 1 99 ? -4.964 -8.870 11.812 1.00 94.62 99 LYS A N 1
ATOM 800 C CA . LYS A 1 99 ? -5.520 -10.077 11.193 1.00 94.62 99 LYS A CA 1
ATOM 801 C C . LYS A 1 99 ? -5.472 -9.994 9.668 1.00 94.62 99 LYS A C 1
ATOM 803 O O . LYS A 1 99 ? -4.949 -10.909 9.041 1.00 94.62 99 LYS A O 1
ATOM 808 N N . LEU A 1 100 ? -5.909 -8.876 9.076 1.00 92.81 100 LEU A N 1
ATOM 809 C CA . LEU A 1 100 ? -5.814 -8.677 7.622 1.00 92.81 100 LEU A CA 1
ATOM 810 C C . LEU A 1 100 ? -4.370 -8.765 7.121 1.00 92.81 100 LEU A C 1
ATOM 812 O O . LEU A 1 100 ? -4.113 -9.387 6.092 1.00 92.81 100 LEU A O 1
ATOM 816 N N . LEU A 1 101 ? -3.426 -8.155 7.846 1.00 91.81 101 LEU A N 1
ATOM 817 C CA . LEU A 1 101 ? -2.006 -8.232 7.514 1.00 91.81 101 LEU A CA 1
ATOM 818 C C . LEU A 1 101 ? -1.522 -9.685 7.520 1.00 91.81 101 LEU A C 1
ATOM 820 O O . LEU A 1 101 ? -0.842 -10.089 6.579 1.00 91.81 101 LEU A O 1
ATOM 824 N N . ALA A 1 102 ? -1.878 -10.460 8.545 1.00 93.38 102 ALA A N 1
ATOM 825 C CA . ALA A 1 102 ? -1.495 -11.862 8.656 1.00 93.38 102 ALA A CA 1
ATOM 826 C C . ALA A 1 102 ? -2.092 -12.713 7.522 1.00 93.38 102 ALA A C 1
ATOM 828 O O . ALA A 1 102 ? -1.356 -13.448 6.862 1.00 93.38 102 ALA A O 1
ATOM 829 N N . ASP A 1 103 ? -3.391 -12.565 7.248 1.00 94.69 103 ASP A N 1
ATOM 830 C CA . ASP A 1 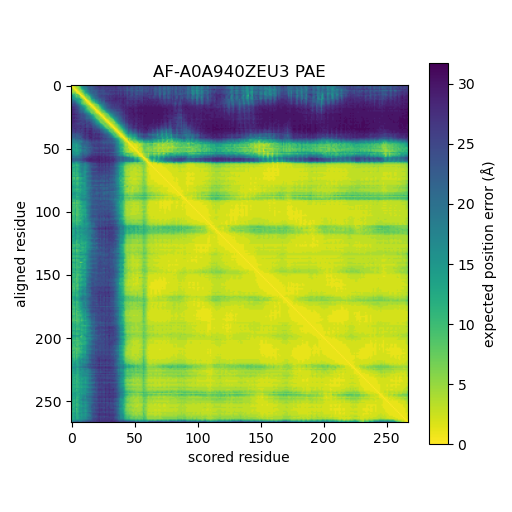103 ? -4.103 -13.332 6.219 1.00 94.69 103 ASP A CA 1
ATOM 831 C C . ASP A 1 103 ? -3.539 -13.046 4.816 1.00 94.69 103 ASP A C 1
ATOM 833 O O . ASP A 1 103 ? -3.253 -13.968 4.045 1.00 94.69 103 ASP A O 1
ATOM 837 N N . LEU A 1 104 ? -3.299 -11.768 4.498 1.00 94.88 104 LEU A N 1
ATOM 838 C CA . LEU A 1 104 ? -2.693 -11.348 3.230 1.00 94.88 104 LEU A CA 1
ATOM 839 C C . LEU A 1 104 ? -1.228 -11.772 3.108 1.00 94.88 104 LEU A C 1
ATOM 841 O O . LEU A 1 104 ? -0.774 -12.086 2.006 1.00 94.88 104 LEU A O 1
ATOM 845 N N . SER A 1 105 ? -0.488 -11.799 4.216 1.00 92.75 105 SER A N 1
ATOM 846 C CA . SER A 1 105 ? 0.919 -12.214 4.217 1.00 92.75 105 SER A CA 1
ATOM 847 C C . SER A 1 105 ? 1.088 -13.716 4.047 1.00 92.75 105 SER A C 1
ATOM 849 O O . SER A 1 105 ? 2.027 -14.151 3.384 1.00 92.75 105 SER A O 1
ATOM 851 N N . ALA A 1 106 ? 0.158 -14.505 4.588 1.00 96.31 106 ALA A N 1
ATOM 852 C CA . ALA A 1 106 ? 0.107 -15.946 4.369 1.00 96.31 106 ALA A CA 1
ATOM 853 C C . ALA A 1 106 ? -0.264 -16.312 2.919 1.00 96.31 106 ALA A C 1
ATOM 855 O O . ALA A 1 106 ? 0.015 -17.422 2.474 1.00 96.31 106 ALA A O 1
ATOM 856 N N . ASN A 1 107 ? -0.868 -15.380 2.175 1.00 96.12 107 ASN A N 1
ATOM 857 C CA . ASN A 1 107 ? -1.380 -15.604 0.828 1.00 96.12 107 ASN A CA 1
ATOM 858 C C . ASN A 1 107 ? -0.930 -14.482 -0.129 1.00 96.12 107 ASN A C 1
ATOM 860 O O . ASN A 1 107 ? -1.747 -13.634 -0.496 1.00 96.12 107 ASN A O 1
ATOM 864 N N . PRO A 1 108 ? 0.352 -14.425 -0.535 1.00 94.19 108 PRO A N 1
ATOM 865 C CA . PRO A 1 108 ? 0.835 -13.404 -1.463 1.00 94.19 108 PRO A CA 1
ATOM 866 C C . PRO A 1 108 ? 0.243 -13.569 -2.879 1.00 94.19 108 PRO A C 1
ATOM 868 O O . PRO A 1 108 ? -0.105 -14.683 -3.279 1.00 94.19 108 PRO A O 1
ATOM 871 N N . PRO A 1 109 ? 0.117 -12.475 -3.654 1.00 94.75 109 PRO A N 1
ATOM 872 C CA . PRO A 1 109 ? -0.405 -12.510 -5.017 1.00 94.75 109 PRO A CA 1
ATOM 873 C C . PRO A 1 109 ? 0.602 -13.119 -6.002 1.00 94.75 109 PRO A C 1
ATOM 875 O O . PRO A 1 109 ? 1.798 -13.236 -5.726 1.00 94.75 109 PRO A O 1
ATOM 878 N N . ILE A 1 110 ? 0.125 -13.462 -7.200 1.00 95.44 110 ILE A N 1
ATOM 879 C CA . ILE A 1 110 ? 0.975 -13.968 -8.282 1.00 95.44 110 ILE A CA 1
ATOM 880 C C . ILE A 1 110 ? 1.578 -12.776 -9.032 1.00 95.44 110 ILE A C 1
ATOM 882 O O . ILE A 1 110 ? 0.850 -11.969 -9.598 1.00 95.44 110 ILE A O 1
ATOM 886 N N . VAL A 1 111 ? 2.906 -12.669 -9.079 1.00 94.00 111 VAL A N 1
ATOM 887 C CA . VAL A 1 111 ? 3.584 -11.551 -9.765 1.00 94.00 111 VAL A CA 1
ATOM 888 C C . VAL A 1 111 ? 3.952 -11.896 -11.213 1.00 94.00 111 VAL A C 1
ATOM 890 O O . VAL A 1 111 ? 3.684 -11.122 -12.126 1.00 94.00 111 VAL A O 1
ATOM 893 N N . ILE A 1 112 ? 4.556 -13.064 -11.452 1.00 91.88 112 ILE A N 1
ATOM 894 C CA . ILE A 1 112 ? 5.077 -13.438 -12.776 1.00 91.88 112 ILE A CA 1
ATOM 895 C C . ILE A 1 112 ? 4.075 -14.306 -13.538 1.00 91.88 112 ILE A C 1
ATOM 897 O O . ILE A 1 112 ? 3.519 -15.269 -13.007 1.00 91.88 112 ILE A O 1
ATOM 901 N N . GLY A 1 113 ? 3.913 -14.013 -14.831 1.00 88.56 113 GLY A N 1
ATOM 902 C CA . GLY A 1 113 ? 3.181 -14.875 -15.761 1.00 88.56 113 GLY A CA 1
ATOM 903 C C . GLY A 1 113 ? 1.664 -14.856 -15.580 1.00 88.56 113 GLY A C 1
ATOM 904 O O . GLY A 1 113 ? 1.002 -15.760 -16.077 1.00 88.56 113 GLY A O 1
ATOM 905 N N . GLU A 1 114 ? 1.119 -13.840 -14.904 1.00 91.69 114 GLU A N 1
ATOM 906 C CA . GLU A 1 114 ? -0.325 -13.644 -14.729 1.00 91.69 114 GLU A CA 1
ATOM 907 C C . GLU A 1 114 ? -1.077 -13.682 -16.069 1.00 91.69 114 GLU A C 1
ATOM 909 O O . GLU A 1 114 ? -2.059 -14.397 -16.208 1.00 91.69 114 GLU A O 1
ATOM 914 N N . THR A 1 115 ? -0.596 -12.954 -17.078 1.00 88.56 115 THR A N 1
ATOM 915 C CA . THR A 1 115 ? -1.270 -12.826 -18.382 1.00 88.56 115 THR A CA 1
ATOM 916 C C . THR A 1 115 ? -1.058 -14.020 -19.311 1.00 88.56 115 THR A C 1
ATOM 918 O O . THR A 1 115 ? -1.691 -14.098 -20.360 1.00 88.56 115 THR A O 1
ATOM 921 N N . LYS A 1 116 ? -0.179 -14.959 -18.939 1.00 91.50 116 LYS A N 1
ATOM 922 C CA . LYS A 1 116 ? 0.085 -16.184 -19.709 1.00 91.50 116 LYS A CA 1
ATOM 923 C C . LYS A 1 116 ? -0.882 -17.316 -19.357 1.00 91.50 116 LYS A C 1
ATOM 925 O O . LYS A 1 116 ? -0.883 -18.339 -20.031 1.00 91.50 116 LYS A O 1
ATOM 930 N N . ASP A 1 117 ? -1.670 -17.148 -18.296 1.00 93.12 117 ASP A N 1
ATOM 931 C CA . ASP A 1 117 ? -2.560 -18.171 -17.762 1.00 93.12 117 ASP A CA 1
ATOM 932 C C . ASP A 1 117 ? -3.842 -17.520 -17.223 1.00 93.12 117 ASP A C 1
ATOM 934 O O . ASP A 1 117 ? -3.836 -16.808 -16.217 1.00 93.12 117 ASP A O 1
ATOM 938 N N . VAL A 1 118 ? -4.966 -17.795 -17.887 1.00 92.62 118 VAL A N 1
ATOM 939 C CA . VAL A 1 118 ? -6.283 -17.239 -17.540 1.00 92.62 118 VAL A CA 1
ATOM 940 C C . VAL A 1 118 ? -6.691 -17.592 -16.105 1.00 92.62 118 VAL A C 1
ATOM 942 O O . VAL A 1 118 ? -7.339 -16.783 -15.435 1.00 92.62 118 VAL A O 1
ATOM 945 N N . ALA A 1 119 ? -6.295 -18.764 -15.596 1.00 94.12 119 ALA A N 1
ATOM 946 C CA . ALA A 1 119 ? -6.586 -19.146 -14.220 1.00 94.12 119 ALA A CA 1
ATOM 947 C C . ALA A 1 119 ? -5.813 -18.263 -13.231 1.00 94.12 119 ALA A C 1
ATOM 949 O O . ALA A 1 119 ? -6.404 -17.771 -12.269 1.00 94.12 119 ALA A O 1
ATOM 950 N N . LYS A 1 120 ? -4.527 -17.986 -13.488 1.00 94.56 120 LYS A N 1
ATOM 951 C CA . LYS A 1 120 ? -3.718 -17.076 -12.654 1.00 94.56 120 LYS A CA 1
ATOM 952 C C . LYS A 1 120 ? -4.243 -15.649 -12.694 1.00 94.56 120 LYS A C 1
ATOM 954 O O . LYS A 1 120 ? -4.362 -15.027 -11.640 1.00 94.56 120 LYS A O 1
ATOM 959 N N . LEU A 1 121 ? -4.621 -15.160 -13.876 1.00 94.50 121 LEU A N 1
ATOM 960 C CA . LEU A 1 121 ? -5.270 -13.859 -14.016 1.00 94.50 121 LEU A CA 1
ATOM 961 C C . LEU A 1 121 ? -6.531 -13.779 -13.149 1.00 94.50 121 LEU A C 1
ATOM 963 O O . LEU A 1 121 ? -6.670 -12.857 -12.349 1.00 94.50 121 LEU A O 1
ATOM 967 N N . ARG A 1 122 ? -7.415 -14.781 -13.227 1.00 93.69 122 ARG A N 1
ATOM 968 C CA . ARG A 1 122 ? -8.620 -14.837 -12.387 1.00 93.69 122 ARG A CA 1
ATOM 969 C C . ARG A 1 122 ? -8.279 -14.857 -10.895 1.00 93.69 122 ARG A C 1
ATOM 971 O O . ARG A 1 122 ? -8.907 -14.129 -10.130 1.00 93.69 122 ARG A O 1
ATOM 978 N N . LEU A 1 123 ? -7.291 -15.656 -10.480 1.00 94.62 123 LEU A N 1
ATOM 979 C CA . LEU A 1 123 ? -6.863 -15.732 -9.079 1.00 94.62 123 LEU A CA 1
ATOM 980 C C . LEU A 1 123 ? -6.373 -14.383 -8.551 1.00 94.62 123 LEU A C 1
ATOM 982 O O . LEU A 1 123 ? -6.640 -14.071 -7.389 1.00 94.62 123 LEU A O 1
ATOM 986 N N . ASN A 1 124 ? -5.684 -13.604 -9.380 1.00 94.25 124 ASN A N 1
ATOM 987 C CA . ASN A 1 124 ? -5.232 -12.268 -9.027 1.00 94.25 124 ASN A CA 1
ATOM 988 C C . ASN A 1 124 ? -6.371 -11.239 -9.035 1.00 94.25 124 ASN A C 1
ATOM 990 O O . ASN A 1 124 ? -6.434 -10.401 -8.140 1.00 94.25 124 ASN A O 1
ATOM 994 N N . MET A 1 125 ? -7.305 -11.311 -9.989 1.00 93.06 125 MET A N 1
ATOM 995 C CA . MET A 1 125 ? -8.463 -10.407 -10.058 1.00 93.06 125 MET A CA 1
ATOM 996 C C . MET A 1 125 ? -9.399 -10.529 -8.849 1.00 93.06 125 MET A C 1
ATOM 998 O O . MET A 1 125 ? -10.052 -9.550 -8.482 1.00 93.06 125 MET A O 1
ATOM 1002 N N . THR A 1 126 ? -9.461 -11.704 -8.220 1.00 93.06 126 THR A N 1
ATOM 1003 C CA . THR A 1 126 ? -10.263 -11.957 -7.011 1.00 93.06 126 THR A CA 1
ATOM 1004 C C . THR A 1 126 ? -9.405 -12.090 -5.751 1.00 93.06 126 THR A C 1
ATOM 1006 O O . THR A 1 126 ? -9.884 -12.619 -4.751 1.00 93.06 126 THR A O 1
ATOM 1009 N N . HIS A 1 127 ? -8.131 -11.678 -5.791 1.00 94.75 127 HIS A N 1
ATOM 1010 C CA . HIS A 1 127 ? -7.146 -11.970 -4.744 1.00 94.75 127 HIS A CA 1
ATOM 1011 C C . HIS A 1 127 ? -7.630 -11.565 -3.353 1.00 94.75 127 HIS A C 1
ATOM 1013 O O . HIS A 1 127 ? -7.807 -12.409 -2.484 1.00 94.75 127 HIS A O 1
ATOM 1019 N N . PHE A 1 128 ? -7.919 -10.283 -3.153 1.00 92.50 128 PHE A N 1
ATOM 1020 C CA . PHE A 1 128 ? -8.291 -9.781 -1.832 1.00 92.50 128 PHE A CA 1
ATOM 1021 C C . PHE A 1 128 ? -9.653 -10.294 -1.370 1.00 92.50 128 PHE A C 1
ATOM 1023 O O . PHE A 1 128 ? -9.802 -10.646 -0.207 1.00 92.50 128 PHE A O 1
ATOM 1030 N N . GLU A 1 129 ? -10.636 -10.393 -2.266 1.00 90.44 129 GLU A N 1
ATOM 1031 C CA . GLU A 1 129 ? -11.949 -10.936 -1.906 1.00 90.44 129 GLU A CA 1
ATOM 1032 C C . GLU A 1 129 ? -11.839 -12.390 -1.441 1.00 90.44 129 GLU A C 1
ATOM 1034 O O . GLU A 1 129 ? -12.437 -12.754 -0.434 1.00 90.44 129 GLU A O 1
ATOM 1039 N N . ARG A 1 130 ? -11.011 -13.201 -2.110 1.00 95.12 130 ARG A N 1
ATOM 1040 C CA . ARG A 1 130 ? -10.761 -14.590 -1.711 1.00 95.12 130 ARG A CA 1
ATOM 1041 C C . ARG A 1 130 ? -10.078 -14.692 -0.347 1.00 95.12 130 ARG A C 1
ATOM 1043 O O . ARG A 1 130 ? -10.394 -15.608 0.401 1.00 95.12 130 ARG A O 1
ATOM 1050 N N . ILE A 1 131 ? -9.117 -13.813 -0.054 1.00 95.62 131 ILE A N 1
ATOM 1051 C CA . ILE A 1 131 ? -8.291 -13.932 1.156 1.00 95.62 131 ILE A CA 1
ATOM 1052 C C . ILE A 1 131 ? -8.955 -13.296 2.376 1.00 95.62 131 ILE A C 1
ATOM 1054 O O . ILE A 1 131 ? -9.010 -13.922 3.428 1.00 95.62 131 ILE A O 1
ATOM 1058 N N . ILE A 1 132 ? -9.463 -12.070 2.247 1.00 90.25 132 ILE A N 1
ATOM 1059 C CA . ILE A 1 132 ? -10.008 -11.319 3.385 1.00 90.25 132 ILE A CA 1
ATOM 1060 C C . ILE A 1 132 ? -11.531 -11.177 3.349 1.00 90.25 132 ILE A C 1
ATOM 1062 O O . ILE A 1 132 ? -12.109 -10.755 4.344 1.00 90.25 132 ILE A O 1
ATOM 1066 N N . GLY A 1 133 ? -12.203 -11.550 2.261 1.00 92.50 133 GLY A N 1
ATOM 1067 C CA . GLY A 1 133 ? -13.660 -11.474 2.159 1.00 92.50 133 GLY A CA 1
ATOM 1068 C C . GLY A 1 133 ? -14.197 -10.063 1.898 1.00 92.50 133 GLY A C 1
ATOM 1069 O O . GLY A 1 133 ? -13.599 -9.046 2.256 1.00 92.50 133 GLY A O 1
ATOM 1070 N N . SER A 1 134 ? -15.377 -9.998 1.283 1.00 89.31 134 SER A N 1
ATOM 1071 C CA . SER A 1 134 ? -16.046 -8.745 0.907 1.00 89.31 134 SER A CA 1
ATOM 1072 C C . SER A 1 134 ? -16.437 -7.869 2.103 1.00 89.31 134 SER A C 1
ATOM 1074 O O . SER A 1 134 ? -16.361 -6.647 2.004 1.00 89.31 134 SER A O 1
ATOM 1076 N N . GLY A 1 135 ? -16.791 -8.467 3.247 1.00 90.81 135 GLY A N 1
ATOM 1077 C CA . GLY A 1 135 ? -17.120 -7.729 4.473 1.00 90.81 135 GLY A CA 1
ATOM 1078 C C . GLY A 1 135 ? -15.942 -6.902 4.994 1.00 90.81 135 GLY A C 1
ATOM 1079 O O . GLY A 1 135 ? -16.068 -5.696 5.191 1.00 90.81 135 GLY A O 1
ATOM 1080 N N . ASN A 1 136 ? -14.762 -7.517 5.115 1.00 91.50 136 ASN A N 1
ATOM 1081 C CA . ASN A 1 136 ? -13.556 -6.815 5.560 1.00 91.50 136 ASN A CA 1
ATOM 1082 C C . ASN A 1 136 ? -13.112 -5.749 4.547 1.00 91.50 136 ASN A C 1
ATOM 1084 O O . ASN A 1 136 ? -12.660 -4.675 4.942 1.00 91.50 136 ASN A O 1
ATOM 1088 N N . ILE A 1 137 ? -13.294 -6.014 3.247 1.00 88.19 137 ILE A N 1
ATOM 1089 C CA . ILE A 1 137 ? -13.085 -5.015 2.188 1.00 88.19 137 ILE A CA 1
ATOM 1090 C C . ILE A 1 137 ? -14.030 -3.818 2.381 1.00 88.19 137 ILE A C 1
ATOM 1092 O O . ILE A 1 137 ? -13.599 -2.674 2.269 1.00 88.19 137 ILE A O 1
ATOM 1096 N N . GLY A 1 138 ? -15.303 -4.054 2.711 1.00 88.69 138 GLY A N 1
ATOM 1097 C CA . GLY A 1 138 ? -16.278 -2.999 3.003 1.00 88.69 138 GLY A CA 1
ATOM 1098 C C . GLY A 1 138 ? -15.844 -2.070 4.142 1.00 88.69 138 GLY A C 1
ATOM 1099 O O . GLY A 1 138 ? -15.911 -0.852 3.998 1.00 88.69 138 GLY A O 1
ATOM 1100 N N . ILE A 1 139 ? -15.314 -2.630 5.229 1.00 91.50 139 ILE A N 1
ATOM 1101 C CA . ILE A 1 139 ? -14.833 -1.857 6.388 1.00 91.50 139 ILE A CA 1
ATOM 1102 C C . ILE A 1 139 ? -13.636 -0.980 6.009 1.00 91.50 139 ILE A C 1
ATOM 1104 O O . ILE A 1 139 ? -13.601 0.216 6.298 1.00 91.50 139 ILE A O 1
ATOM 1108 N N . VAL A 1 140 ? -12.660 -1.562 5.312 1.00 88.69 140 VAL A N 1
ATOM 1109 C CA . VAL A 1 140 ? -11.494 -0.839 4.788 1.00 88.69 140 VAL A CA 1
ATOM 1110 C C . VAL A 1 140 ? -11.914 0.343 3.908 1.00 88.69 140 VAL A C 1
ATOM 1112 O O . VAL A 1 140 ? -11.375 1.447 4.020 1.00 88.69 140 VAL A O 1
ATOM 1115 N N . ASN A 1 141 ? -12.909 0.125 3.051 1.00 85.75 141 ASN A N 1
ATOM 1116 C CA . ASN A 1 141 ? -13.449 1.158 2.179 1.00 85.75 141 ASN A CA 1
ATOM 1117 C C . ASN A 1 141 ? -14.088 2.308 2.918 1.00 85.75 141 ASN A C 1
ATOM 1119 O O . ASN A 1 141 ? -13.916 3.467 2.538 1.00 85.75 141 ASN A O 1
ATOM 1123 N N . GLU A 1 142 ? -14.830 1.984 3.964 1.00 89.38 142 GLU A N 1
ATOM 1124 C CA . GLU A 1 142 ? -15.461 2.991 4.785 1.00 89.38 142 GLU A CA 1
ATOM 1125 C C . GLU A 1 142 ? -14.408 3.860 5.477 1.00 89.38 142 GLU A C 1
ATOM 1127 O O . GLU A 1 142 ? -14.528 5.087 5.464 1.00 89.38 142 GLU A O 1
ATOM 1132 N N . ILE A 1 143 ? -13.315 3.262 5.964 1.00 90.38 143 ILE A N 1
ATOM 1133 C CA . ILE A 1 143 ? -12.186 4.014 6.528 1.00 90.38 143 ILE A CA 1
ATOM 1134 C C . ILE A 1 143 ? -11.601 4.971 5.490 1.00 90.38 143 ILE A C 1
ATOM 1136 O O . ILE A 1 143 ? -11.453 6.159 5.769 1.00 90.38 143 ILE A O 1
ATOM 1140 N N . LEU A 1 144 ? -11.322 4.513 4.269 1.00 85.88 144 LEU A N 1
ATOM 1141 C CA . LEU A 1 144 ? -10.799 5.407 3.232 1.00 85.88 144 LEU A CA 1
ATOM 1142 C C . LEU A 1 144 ? -11.717 6.553 2.884 1.00 85.88 144 LEU A C 1
ATOM 1144 O O . LEU A 1 144 ? -11.258 7.674 2.666 1.00 85.88 144 LEU A O 1
ATOM 1148 N N . ALA A 1 145 ? -13.004 6.245 2.741 1.00 87.06 145 ALA A N 1
ATOM 1149 C CA . ALA A 1 145 ? -13.993 7.219 2.336 1.00 87.06 145 ALA A CA 1
ATOM 1150 C C . ALA A 1 145 ? -14.074 8.355 3.365 1.00 87.06 145 ALA A C 1
ATOM 1152 O O . ALA A 1 145 ? -14.204 9.515 2.969 1.00 87.06 145 ALA A O 1
ATOM 1153 N N . ASN A 1 146 ? -13.917 8.025 4.652 1.00 89.69 146 ASN A N 1
ATOM 1154 C CA . ASN A 1 146 ? -14.057 8.947 5.778 1.00 89.69 146 ASN A CA 1
ATOM 1155 C C . ASN A 1 146 ? -12.734 9.592 6.255 1.00 89.69 146 ASN A C 1
ATOM 1157 O O . ASN A 1 146 ? -12.753 10.671 6.859 1.00 89.69 146 ASN A O 1
ATOM 1161 N N . GLU A 1 147 ? -11.575 8.988 5.968 1.00 88.06 147 GLU A N 1
ATOM 1162 C CA . GLU A 1 147 ? -10.261 9.415 6.488 1.00 88.06 147 GLU A CA 1
ATOM 1163 C C . GLU A 1 147 ? -9.311 9.995 5.419 1.00 88.06 147 GLU A C 1
ATOM 1165 O O . GLU A 1 147 ? -8.101 10.099 5.628 1.00 88.06 147 GLU A O 1
ATOM 1170 N N . LYS A 1 148 ? -9.843 10.468 4.282 1.00 86.19 148 LYS A N 1
ATOM 1171 C CA . LYS A 1 148 ? -9.057 11.038 3.157 1.00 86.19 148 LYS A CA 1
ATOM 1172 C C . LYS A 1 148 ? -8.077 12.148 3.549 1.00 86.19 148 LYS A C 1
ATOM 1174 O O . LYS A 1 148 ? -7.012 12.306 2.943 1.00 86.19 148 LYS A O 1
ATOM 1179 N N . GLU A 1 149 ? -8.440 12.958 4.538 1.00 87.44 149 GLU A N 1
ATOM 1180 C CA . GLU A 1 149 ? -7.617 14.080 5.003 1.00 87.44 149 GLU A CA 1
ATOM 1181 C C . GLU A 1 149 ? -6.328 13.618 5.682 1.00 87.44 149 GLU A C 1
ATOM 1183 O O . GLU A 1 149 ? -5.304 14.281 5.553 1.00 87.44 149 GLU A O 1
ATOM 1188 N N . ILE A 1 150 ? -6.375 12.487 6.389 1.00 87.44 150 ILE A N 1
ATOM 1189 C CA . ILE A 1 150 ? -5.230 11.926 7.111 1.00 87.44 150 ILE A CA 1
ATOM 1190 C C . ILE A 1 150 ? -4.578 10.770 6.349 1.00 87.44 150 ILE A C 1
ATOM 1192 O O . ILE A 1 150 ? -3.721 10.086 6.898 1.00 87.44 150 ILE A O 1
ATOM 1196 N N . LEU A 1 151 ? -4.948 10.555 5.083 1.00 88.19 151 LEU A N 1
ATOM 1197 C CA . LEU A 1 151 ? -4.414 9.470 4.261 1.00 88.19 151 LEU A CA 1
ATOM 1198 C C . LEU A 1 151 ? -2.883 9.521 4.141 1.00 88.19 151 LEU A C 1
ATOM 1200 O O . LEU A 1 151 ? -2.231 8.512 4.360 1.00 88.19 151 LEU A O 1
ATOM 1204 N N . GLU A 1 152 ? -2.309 10.690 3.838 1.00 88.69 152 GLU A N 1
ATOM 1205 C CA . GLU A 1 152 ? -0.850 10.878 3.739 1.00 88.69 152 GLU A CA 1
ATOM 1206 C C . GLU A 1 152 ? -0.126 10.530 5.060 1.00 88.69 152 GLU A C 1
ATOM 1208 O O . GLU A 1 152 ? 0.712 9.628 5.050 1.00 88.69 152 GLU A O 1
ATOM 1213 N N . PRO A 1 153 ? -0.458 11.157 6.209 1.00 89.31 153 PRO A N 1
ATOM 1214 C CA . PRO A 1 153 ? 0.213 10.854 7.476 1.00 89.31 153 PRO A CA 1
ATOM 1215 C C . PRO A 1 153 ? -0.055 9.443 8.010 1.00 89.31 153 PRO A C 1
ATOM 1217 O O . PRO A 1 153 ? 0.827 8.845 8.618 1.00 89.31 153 PRO A O 1
ATOM 1220 N N . SER A 1 154 ? -1.260 8.896 7.818 1.00 89.12 154 SER A N 1
ATOM 1221 C CA . SER A 1 154 ? -1.564 7.527 8.261 1.00 89.12 154 SER A CA 1
ATOM 1222 C C . SER A 1 154 ? -0.835 6.485 7.418 1.00 89.12 154 SER A C 1
ATOM 1224 O O . SER A 1 154 ? -0.335 5.507 7.970 1.00 89.12 154 SER A O 1
ATOM 1226 N N . ALA A 1 155 ? -0.710 6.707 6.105 1.00 88.69 155 ALA A N 1
ATOM 1227 C CA . ALA A 1 155 ? 0.083 5.847 5.241 1.00 88.69 155 ALA A CA 1
ATOM 1228 C C . ALA A 1 155 ? 1.549 5.819 5.688 1.00 88.69 155 ALA A C 1
ATOM 1230 O O . ALA A 1 155 ? 2.122 4.746 5.848 1.00 88.69 155 ALA A O 1
ATOM 1231 N N . GLU A 1 156 ? 2.132 6.983 5.960 1.00 88.75 156 GLU A N 1
ATOM 1232 C CA . GLU A 1 156 ? 3.507 7.083 6.441 1.00 88.75 156 GLU A CA 1
ATOM 1233 C C . GLU A 1 156 ? 3.725 6.381 7.782 1.00 88.75 156 GLU A C 1
ATOM 1235 O O . GLU A 1 156 ? 4.609 5.531 7.883 1.00 88.75 156 GLU A O 1
ATOM 1240 N N . LEU A 1 157 ? 2.878 6.671 8.776 1.00 89.56 157 LEU A N 1
ATOM 1241 C CA . LEU A 1 157 ? 2.927 6.037 10.095 1.00 89.56 157 LEU A CA 1
ATOM 1242 C C . LEU A 1 157 ? 2.876 4.507 9.980 1.00 89.56 157 LEU A C 1
ATOM 1244 O O . LEU A 1 157 ? 3.658 3.803 10.616 1.00 89.56 157 LEU A O 1
ATOM 1248 N N . LEU A 1 158 ? 1.967 3.984 9.155 1.00 91.81 158 LEU A N 1
ATOM 1249 C CA . LEU A 1 158 ? 1.807 2.542 8.978 1.00 91.81 158 LEU A CA 1
ATOM 1250 C C . LEU A 1 158 ? 2.930 1.920 8.148 1.00 91.81 158 LEU A C 1
ATOM 1252 O O . LEU A 1 158 ? 3.254 0.754 8.371 1.00 91.81 158 LEU A O 1
ATOM 1256 N N . TYR A 1 159 ? 3.530 2.664 7.211 1.00 91.69 159 TYR A N 1
ATOM 1257 C CA . TYR A 1 159 ? 4.739 2.223 6.516 1.00 91.69 159 TYR A CA 1
ATOM 1258 C C . TYR A 1 159 ? 5.866 1.994 7.511 1.00 91.69 159 TYR A C 1
ATOM 1260 O O . TYR A 1 159 ? 6.394 0.890 7.612 1.00 91.69 159 TYR A O 1
ATOM 1268 N N . GLU A 1 160 ? 6.190 3.040 8.270 1.00 90.31 160 GLU A N 1
ATOM 1269 C CA . GLU A 1 160 ? 7.281 3.043 9.234 1.00 90.31 160 GLU A CA 1
ATOM 1270 C C . GLU A 1 160 ? 7.073 1.962 10.291 1.00 90.31 160 GLU A C 1
ATOM 1272 O O . GLU A 1 160 ? 8.000 1.217 10.603 1.00 90.31 160 GLU A O 1
ATOM 1277 N N . TRP A 1 161 ? 5.841 1.825 10.783 1.00 92.94 161 TRP A N 1
ATOM 1278 C CA . TRP A 1 161 ? 5.486 0.805 11.756 1.00 92.94 161 TRP A CA 1
ATOM 1279 C C . TRP A 1 161 ? 5.734 -0.617 11.262 1.00 92.94 161 TRP A C 1
ATOM 1281 O O . TRP A 1 161 ? 6.365 -1.399 11.971 1.00 92.94 161 TRP A O 1
ATOM 1291 N N . ILE A 1 162 ? 5.272 -0.957 10.053 1.00 92.31 162 ILE A N 1
ATOM 1292 C CA . ILE A 1 162 ? 5.507 -2.296 9.505 1.00 92.31 162 ILE A CA 1
ATOM 1293 C C . ILE A 1 162 ? 7.007 -2.533 9.332 1.00 92.31 162 ILE A C 1
ATOM 1295 O O . ILE A 1 162 ? 7.505 -3.579 9.736 1.00 92.31 162 ILE A O 1
ATOM 1299 N N . ILE A 1 163 ? 7.713 -1.579 8.720 1.00 91.12 163 ILE A N 1
ATOM 1300 C CA . ILE A 1 163 ? 9.132 -1.726 8.392 1.00 91.12 163 ILE A CA 1
ATOM 1301 C C . ILE A 1 163 ? 9.970 -1.911 9.663 1.00 91.12 163 ILE A C 1
ATOM 1303 O O . ILE A 1 163 ? 10.668 -2.917 9.791 1.00 91.12 163 ILE A O 1
ATOM 1307 N N . LYS A 1 164 ? 9.828 -1.016 10.649 1.00 91.44 164 LYS A N 1
ATOM 1308 C CA . LYS A 1 164 ? 10.520 -1.147 11.941 1.00 91.44 164 LYS A CA 1
ATOM 1309 C C . LYS A 1 164 ? 10.073 -2.397 12.699 1.00 91.44 164 LYS A C 1
ATOM 1311 O O . LYS A 1 164 ? 10.878 -3.024 13.377 1.00 91.44 164 LYS A O 1
ATOM 1316 N N . GLY A 1 165 ? 8.806 -2.789 12.579 1.00 91.06 165 GLY A N 1
ATOM 1317 C CA . GLY A 1 165 ? 8.284 -4.002 13.198 1.00 91.06 165 GLY A CA 1
ATOM 1318 C C . GLY A 1 165 ? 8.920 -5.285 12.660 1.00 91.06 165 GLY A C 1
ATOM 1319 O O . GLY A 1 165 ? 9.187 -6.197 13.442 1.00 91.06 165 GLY A O 1
ATOM 1320 N N . ILE A 1 166 ? 9.223 -5.338 11.358 1.00 89.38 166 ILE A N 1
ATOM 1321 C CA . ILE A 1 166 ? 9.997 -6.430 10.747 1.00 89.38 166 ILE A CA 1
ATOM 1322 C C . ILE A 1 166 ? 11.438 -6.416 11.276 1.00 89.38 166 ILE A C 1
ATOM 1324 O O . ILE A 1 166 ? 11.927 -7.449 11.732 1.00 89.38 166 ILE A O 1
ATOM 1328 N N . GLU A 1 167 ? 12.098 -5.253 11.268 1.00 91.69 167 GLU A N 1
ATOM 1329 C CA . GLU A 1 167 ? 13.483 -5.088 11.743 1.00 91.69 167 GLU A CA 1
ATOM 1330 C C . GLU A 1 167 ? 13.643 -5.505 13.213 1.00 91.69 167 GLU A C 1
ATOM 1332 O O . GLU A 1 167 ? 14.574 -6.231 13.565 1.00 91.69 167 GLU A O 1
ATOM 1337 N N . TYR A 1 168 ? 12.685 -5.117 14.058 1.00 93.44 168 TYR A N 1
ATOM 1338 C CA . TYR A 1 168 ? 12.645 -5.450 15.483 1.00 93.44 168 TYR A CA 1
ATOM 1339 C C . TYR A 1 168 ? 12.116 -6.866 15.767 1.00 93.44 168 TYR A C 1
ATOM 1341 O O . TYR A 1 168 ? 12.045 -7.285 16.922 1.00 93.44 168 TYR A O 1
ATOM 1349 N N . ARG A 1 169 ? 11.725 -7.621 14.729 1.00 92.75 169 ARG A N 1
ATOM 1350 C CA . ARG A 1 169 ? 11.138 -8.969 14.837 1.00 92.75 169 ARG A CA 1
ATOM 1351 C C . ARG A 1 169 ? 9.930 -9.021 15.778 1.00 92.75 169 ARG A C 1
ATOM 1353 O O . ARG A 1 169 ? 9.772 -9.958 16.562 1.00 92.75 169 ARG A O 1
ATOM 1360 N N . ASN A 1 170 ? 9.070 -8.008 15.711 1.00 91.75 170 ASN A N 1
ATOM 1361 C CA . ASN A 1 170 ? 7.859 -7.961 16.517 1.00 91.75 170 ASN A CA 1
ATOM 1362 C C . ASN A 1 170 ? 6.896 -9.099 16.121 1.00 91.75 170 ASN A C 1
ATOM 1364 O O . ASN A 1 170 ? 6.529 -9.239 14.957 1.00 91.75 170 ASN A O 1
ATOM 1368 N N . ALA A 1 171 ? 6.444 -9.884 17.102 1.00 92.19 171 ALA A N 1
ATOM 1369 C CA . ALA A 1 171 ? 5.610 -11.065 16.869 1.00 92.19 171 ALA A CA 1
ATOM 1370 C C . ALA A 1 171 ? 4.186 -10.766 16.350 1.00 92.19 171 ALA A C 1
ATOM 1372 O O . ALA A 1 171 ? 3.548 -11.649 15.770 1.00 92.19 171 ALA A O 1
ATOM 1373 N N . GLU A 1 172 ? 3.664 -9.551 16.551 1.00 89.44 172 GLU A N 1
ATOM 1374 C CA . GLU A 1 172 ? 2.363 -9.134 16.010 1.00 89.44 172 GLU A CA 1
ATOM 1375 C C . GLU A 1 172 ? 2.453 -8.800 14.514 1.00 89.44 172 GLU A C 1
ATOM 1377 O O . GLU A 1 172 ? 1.489 -9.011 13.774 1.00 89.44 172 GLU A O 1
ATOM 1382 N N . ILE A 1 173 ? 3.619 -8.351 14.038 1.00 88.75 173 ILE A N 1
ATOM 1383 C CA . ILE A 1 173 ? 3.867 -8.019 12.630 1.00 88.75 173 ILE A CA 1
ATOM 1384 C C . ILE A 1 173 ? 4.145 -9.297 11.837 1.00 88.75 173 ILE A C 1
ATOM 1386 O O . ILE A 1 173 ? 5.276 -9.653 11.517 1.00 88.75 173 ILE A O 1
ATOM 1390 N N . LYS A 1 174 ? 3.068 -10.006 11.493 1.00 91.50 174 LYS A N 1
ATOM 1391 C CA . LYS A 1 174 ? 3.106 -11.258 10.722 1.00 91.50 174 LYS A CA 1
ATOM 1392 C C . LYS A 1 174 ? 3.295 -11.014 9.219 1.00 91.50 174 LYS A C 1
ATOM 1394 O O . LYS A 1 174 ? 2.441 -11.376 8.419 1.00 91.50 174 LYS A O 1
ATOM 1399 N N . THR A 1 175 ? 4.405 -10.388 8.836 1.00 91.38 175 THR A N 1
ATOM 1400 C CA . THR A 1 175 ? 4.818 -10.164 7.438 1.00 91.38 175 THR A CA 1
ATOM 1401 C C . THR A 1 175 ? 6.349 -10.195 7.327 1.00 91.38 175 THR A C 1
ATOM 1403 O O . THR A 1 175 ? 7.051 -10.305 8.326 1.00 91.38 175 THR A O 1
ATOM 1406 N N . SER A 1 176 ? 6.882 -10.114 6.109 1.00 91.44 176 SER A N 1
ATOM 1407 C CA . SER A 1 176 ? 8.322 -10.014 5.831 1.00 91.44 176 SER A CA 1
ATOM 1408 C C . SER A 1 176 ? 8.594 -9.049 4.679 1.00 91.44 176 SER A C 1
ATOM 1410 O O . SER A 1 176 ? 7.682 -8.763 3.897 1.00 91.44 176 SER A O 1
ATOM 1412 N N . ASP A 1 177 ? 9.845 -8.606 4.518 1.00 90.06 177 ASP A N 1
ATOM 1413 C CA . ASP A 1 177 ? 10.255 -7.773 3.377 1.00 90.06 177 ASP A CA 1
ATOM 1414 C C . ASP A 1 177 ? 9.929 -8.446 2.036 1.00 90.06 177 ASP A C 1
ATOM 1416 O O . ASP A 1 177 ? 9.385 -7.811 1.136 1.00 90.06 177 ASP A O 1
ATOM 1420 N N . ARG A 1 178 ? 10.140 -9.767 1.926 1.00 93.50 178 ARG A N 1
ATOM 1421 C CA . ARG A 1 178 ? 9.805 -10.554 0.724 1.00 93.50 178 ARG A CA 1
ATOM 1422 C C . ARG A 1 178 ? 8.321 -10.477 0.368 1.00 93.50 178 ARG A C 1
ATOM 1424 O O . ARG A 1 178 ? 7.966 -10.336 -0.799 1.00 93.50 178 ARG A O 1
ATOM 1431 N N . VAL A 1 179 ? 7.458 -10.579 1.373 1.00 93.88 179 VAL A N 1
ATOM 1432 C CA . VAL A 1 179 ? 6.006 -10.517 1.194 1.00 93.88 179 VAL A CA 1
ATOM 1433 C C . VAL A 1 179 ? 5.564 -9.099 0.825 1.00 93.88 179 VAL A C 1
ATOM 1435 O O . VAL A 1 179 ? 4.745 -8.926 -0.075 1.00 93.88 179 VAL A O 1
ATOM 1438 N N . LEU A 1 180 ? 6.125 -8.068 1.463 1.00 94.31 180 LEU A N 1
ATOM 1439 C CA . LEU A 1 180 ? 5.845 -6.679 1.093 1.00 94.31 180 LEU A CA 1
ATOM 1440 C C . LEU A 1 180 ? 6.276 -6.382 -0.345 1.00 94.31 180 LEU A C 1
ATOM 1442 O O . LEU A 1 180 ? 5.505 -5.780 -1.096 1.00 94.31 180 LEU A O 1
ATOM 1446 N N . TYR A 1 181 ? 7.461 -6.858 -0.727 1.00 95.62 181 TYR A N 1
ATOM 1447 C CA . TYR A 1 181 ? 7.978 -6.779 -2.085 1.00 95.62 181 TYR A CA 1
ATOM 1448 C C . TYR A 1 181 ? 7.023 -7.424 -3.097 1.00 95.62 181 TYR A C 1
ATOM 1450 O O . TYR A 1 181 ? 6.724 -6.804 -4.112 1.00 95.62 181 TYR A O 1
ATOM 1458 N N . ASP A 1 182 ? 6.467 -8.606 -2.814 1.00 95.81 182 ASP A N 1
ATOM 1459 C CA . ASP A 1 182 ? 5.521 -9.263 -3.727 1.00 95.81 182 ASP A CA 1
ATOM 1460 C C . ASP A 1 182 ? 4.250 -8.457 -3.967 1.00 95.81 182 ASP A C 1
ATOM 1462 O O . ASP A 1 182 ? 3.758 -8.394 -5.092 1.00 95.81 182 ASP A O 1
ATOM 1466 N N . TYR A 1 183 ? 3.725 -7.806 -2.931 1.00 96.81 183 TYR A N 1
ATOM 1467 C CA . TYR A 1 183 ? 2.574 -6.925 -3.100 1.00 96.81 183 TYR A CA 1
ATOM 1468 C C . TYR A 1 183 ? 2.940 -5.638 -3.839 1.00 96.81 183 TYR A C 1
ATOM 1470 O O . TYR A 1 183 ? 2.163 -5.188 -4.679 1.00 96.81 183 TYR A O 1
ATOM 1478 N N . ALA A 1 184 ? 4.106 -5.049 -3.566 1.00 96.38 184 ALA A N 1
ATOM 1479 C CA . ALA A 1 184 ? 4.578 -3.876 -4.298 1.00 96.38 184 ALA A CA 1
ATOM 1480 C C . ALA A 1 184 ? 4.750 -4.191 -5.792 1.00 96.38 184 ALA A C 1
ATOM 1482 O O . ALA A 1 184 ? 4.187 -3.508 -6.647 1.00 96.38 184 ALA A O 1
ATOM 1483 N N . ALA A 1 185 ? 5.430 -5.295 -6.089 1.00 96.38 185 ALA A N 1
ATOM 1484 C CA . ALA A 1 185 ? 5.576 -5.859 -7.417 1.00 96.38 185 ALA A CA 1
ATOM 1485 C C . ALA A 1 185 ? 4.222 -6.082 -8.096 1.00 96.38 185 ALA A C 1
ATOM 1487 O O . ALA A 1 185 ? 3.986 -5.578 -9.192 1.00 96.38 185 ALA A O 1
ATOM 1488 N N . PHE A 1 186 ? 3.308 -6.773 -7.414 1.00 96.38 186 PHE A N 1
ATOM 1489 C CA . PHE A 1 186 ? 1.956 -7.020 -7.894 1.00 96.38 186 PHE A CA 1
ATOM 1490 C C . PHE A 1 186 ? 1.259 -5.730 -8.336 1.00 96.38 186 PHE A C 1
ATOM 1492 O O . PHE A 1 186 ? 0.779 -5.656 -9.467 1.00 96.38 186 PHE A O 1
ATOM 1499 N N . PHE A 1 187 ? 1.245 -4.698 -7.491 1.00 95.69 187 PHE A N 1
ATOM 1500 C CA . PHE A 1 187 ? 0.595 -3.428 -7.814 1.00 95.69 187 PHE A CA 1
ATOM 1501 C C . PHE A 1 187 ? 1.237 -2.694 -8.995 1.00 95.69 187 PHE A C 1
ATOM 1503 O O . PHE A 1 187 ? 0.513 -2.108 -9.800 1.00 95.69 187 PHE A O 1
ATOM 1510 N N . LEU A 1 188 ? 2.567 -2.725 -9.111 1.00 95.00 188 LEU A N 1
ATOM 1511 C CA . LEU A 1 188 ? 3.283 -1.958 -10.132 1.00 95.00 188 LEU A CA 1
ATOM 1512 C C . LEU A 1 188 ? 3.360 -2.658 -11.492 1.00 95.00 188 LEU A C 1
ATOM 1514 O O . LEU A 1 188 ? 3.434 -1.974 -12.514 1.00 95.00 188 LEU A O 1
ATOM 1518 N N . THR A 1 189 ? 3.340 -3.993 -11.542 1.00 94.88 189 THR A N 1
ATOM 1519 C CA . THR A 1 189 ? 3.670 -4.732 -12.775 1.00 94.88 189 THR A CA 1
ATOM 1520 C C . THR A 1 189 ? 2.541 -5.604 -13.313 1.00 94.88 189 THR A C 1
ATOM 1522 O O . THR A 1 189 ? 2.461 -5.783 -14.528 1.00 94.88 189 THR A O 1
ATOM 1525 N N . THR A 1 190 ? 1.631 -6.093 -12.467 1.00 95.25 190 THR A N 1
ATOM 1526 C CA . THR A 1 190 ? 0.554 -6.999 -12.910 1.00 95.25 190 THR A CA 1
ATOM 1527 C C . THR A 1 190 ? -0.660 -6.238 -13.436 1.00 95.25 190 THR A C 1
ATOM 1529 O O . THR A 1 190 ? -0.938 -5.106 -13.023 1.00 95.25 190 THR A O 1
ATOM 1532 N N . LEU A 1 191 ? -1.420 -6.866 -14.337 1.00 95.00 191 LEU A N 1
ATOM 1533 C CA . LEU A 1 191 ? -2.653 -6.294 -14.870 1.00 95.00 191 LEU A CA 1
ATOM 1534 C C . LEU A 1 191 ? -3.706 -6.177 -13.764 1.00 95.00 191 LEU A C 1
ATOM 1536 O O . LEU A 1 191 ? -4.342 -5.128 -13.626 1.00 95.00 191 LEU A O 1
ATOM 1540 N N . SER A 1 192 ? -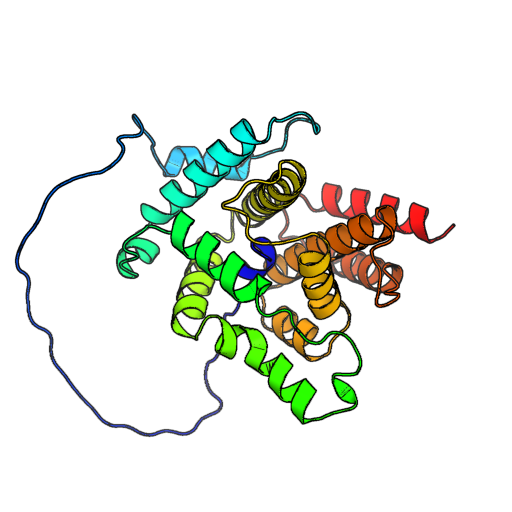3.862 -7.213 -12.932 1.00 94.19 192 SER A N 1
ATOM 1541 C CA . SER A 1 192 ? -4.839 -7.171 -11.839 1.00 94.19 192 SER A CA 1
ATOM 1542 C C . SER A 1 192 ? -4.460 -6.145 -10.779 1.00 94.19 192 SER A C 1
ATOM 1544 O O . SER A 1 192 ? -5.332 -5.393 -10.341 1.00 94.19 192 SER A O 1
ATOM 1546 N N . GLY A 1 193 ? -3.181 -6.059 -10.401 1.00 93.94 193 GLY A N 1
ATOM 1547 C CA . GLY A 1 193 ? -2.681 -5.071 -9.445 1.00 93.94 193 GLY A CA 1
ATOM 1548 C C . GLY A 1 193 ? -2.962 -3.641 -9.892 1.00 93.94 193 GLY A C 1
ATOM 1549 O O . GLY A 1 193 ? -3.589 -2.877 -9.152 1.00 93.94 193 GLY A O 1
ATOM 1550 N N . LYS A 1 194 ? -2.628 -3.310 -11.144 1.00 93.38 194 LYS A N 1
ATOM 1551 C CA . LYS A 1 194 ? -2.971 -2.012 -11.746 1.00 93.38 194 LYS A CA 1
ATOM 1552 C C . LYS A 1 194 ? -4.480 -1.774 -11.784 1.00 93.38 194 LYS A C 1
ATOM 1554 O O . LYS A 1 194 ? -4.933 -0.686 -11.433 1.00 93.38 194 LYS A O 1
ATOM 1559 N N . SER A 1 195 ? -5.280 -2.796 -12.106 1.00 92.56 195 SER A N 1
ATOM 1560 C CA . SER A 1 195 ? -6.746 -2.680 -12.091 1.00 92.56 195 SER A CA 1
ATOM 1561 C C . SER A 1 195 ? -7.298 -2.338 -10.700 1.00 92.56 195 SER A C 1
ATOM 1563 O O . SER A 1 195 ? -8.249 -1.563 -10.587 1.00 92.56 195 SER A O 1
ATOM 1565 N N . TYR A 1 196 ? -6.695 -2.864 -9.624 1.00 90.50 196 TYR A N 1
ATOM 1566 C CA . TYR A 1 196 ? -7.087 -2.512 -8.258 1.00 90.50 196 TYR A CA 1
ATOM 1567 C C . TYR A 1 196 ? -6.813 -1.041 -7.953 1.00 90.50 196 TYR A C 1
ATOM 1569 O O . TYR A 1 196 ? -7.668 -0.394 -7.341 1.00 90.50 196 TYR A O 1
ATOM 1577 N N . LEU A 1 197 ? -5.668 -0.520 -8.401 1.00 89.06 197 LEU A N 1
ATOM 1578 C CA . LEU A 1 197 ? -5.285 0.881 -8.233 1.00 89.06 197 LEU A CA 1
ATOM 1579 C C . LEU A 1 197 ? -6.150 1.836 -9.062 1.00 89.06 197 LEU A C 1
ATOM 1581 O O . LEU A 1 197 ? -6.536 2.894 -8.574 1.00 89.06 197 LEU A O 1
ATOM 1585 N N . TRP A 1 198 ? -6.496 1.478 -10.299 1.00 89.19 198 TRP A N 1
ATOM 1586 C CA . TRP A 1 198 ? -7.319 2.328 -11.169 1.00 89.19 198 TRP A CA 1
ATOM 1587 C C . TRP A 1 198 ? -8.759 2.489 -10.694 1.00 89.19 198 TRP A C 1
ATOM 1589 O O . TRP A 1 198 ? -9.386 3.501 -10.987 1.00 89.19 198 TRP A O 1
ATOM 1599 N N . ARG A 1 199 ? -9.261 1.555 -9.884 1.00 86.81 199 ARG A N 1
ATOM 1600 C CA . ARG A 1 199 ? -10.550 1.697 -9.195 1.00 86.81 199 ARG A CA 1
ATOM 1601 C C . ARG A 1 199 ? -10.508 2.698 -8.025 1.00 86.81 199 ARG A C 1
ATOM 1603 O O . ARG A 1 199 ? -11.472 2.770 -7.269 1.00 86.81 199 ARG A O 1
ATOM 1610 N N . ARG A 1 200 ? -9.396 3.406 -7.784 1.00 86.00 200 ARG A N 1
ATOM 1611 C CA . ARG A 1 200 ? -9.269 4.407 -6.710 1.00 86.00 200 ARG A CA 1
ATOM 1612 C C . ARG A 1 200 ? -9.293 5.831 -7.197 1.00 86.00 200 ARG A C 1
ATOM 1614 O O . ARG A 1 200 ? -8.887 6.137 -8.315 1.00 86.00 200 ARG A O 1
ATOM 1621 N N . ASP A 1 201 ? -9.667 6.705 -6.265 1.00 89.56 201 ASP A N 1
ATOM 1622 C CA . ASP A 1 201 ? -9.362 8.117 -6.384 1.00 89.56 201 ASP A CA 1
ATOM 1623 C C . ASP A 1 201 ? -7.845 8.334 -6.513 1.00 89.56 201 ASP A C 1
ATOM 1625 O O . ASP A 1 201 ? -7.021 7.544 -6.037 1.00 89.56 201 ASP A O 1
ATOM 1629 N N . ALA A 1 202 ? -7.483 9.427 -7.180 1.00 92.00 202 ALA A N 1
ATOM 1630 C CA . ALA A 1 202 ? -6.099 9.723 -7.520 1.00 92.00 202 ALA A CA 1
ATOM 1631 C C . ALA A 1 202 ? -5.188 9.818 -6.286 1.00 92.00 202 ALA A C 1
ATOM 1633 O O . ALA A 1 202 ? -4.064 9.326 -6.345 1.00 92.00 202 ALA A O 1
ATOM 1634 N N . LYS A 1 203 ? -5.669 10.371 -5.158 1.00 92.56 203 LYS A N 1
ATOM 1635 C CA . LYS A 1 203 ? -4.862 10.505 -3.934 1.00 92.56 203 LYS A CA 1
ATOM 1636 C C . LYS A 1 203 ? -4.419 9.135 -3.447 1.00 92.56 203 LYS A C 1
ATOM 1638 O O . LYS A 1 203 ? -3.234 8.886 -3.245 1.00 92.56 203 LYS A O 1
ATOM 1643 N N . THR A 1 204 ? -5.385 8.237 -3.311 1.00 90.50 204 THR A N 1
ATOM 1644 C CA . THR A 1 204 ? -5.163 6.869 -2.857 1.00 90.50 204 THR A CA 1
ATOM 1645 C C . THR A 1 204 ? -4.238 6.101 -3.797 1.00 90.50 204 THR A C 1
ATOM 1647 O O . THR A 1 204 ? -3.280 5.477 -3.340 1.00 90.50 204 THR A O 1
ATOM 1650 N N . ARG A 1 205 ? -4.465 6.194 -5.113 1.00 92.88 205 ARG A N 1
ATOM 1651 C CA . ARG A 1 205 ? -3.600 5.556 -6.115 1.00 92.88 205 ARG A CA 1
ATOM 1652 C C . ARG A 1 205 ? -2.151 6.039 -6.022 1.00 92.88 205 ARG A C 1
ATOM 1654 O O . ARG A 1 205 ? -1.244 5.208 -6.003 1.00 92.88 205 ARG A O 1
ATOM 1661 N N . ILE A 1 206 ? -1.937 7.353 -5.945 1.00 94.88 206 ILE A N 1
ATOM 1662 C CA . ILE A 1 206 ? -0.599 7.958 -5.877 1.00 94.88 206 ILE A CA 1
ATOM 1663 C C . ILE A 1 206 ? 0.136 7.496 -4.618 1.00 94.88 206 ILE A C 1
ATOM 1665 O O . ILE A 1 206 ? 1.276 7.047 -4.706 1.00 94.88 206 ILE A O 1
ATOM 1669 N N . ILE A 1 207 ? -0.530 7.522 -3.460 1.00 94.44 207 ILE A N 1
ATOM 1670 C CA . ILE A 1 207 ? 0.085 7.128 -2.187 1.00 94.44 207 ILE A CA 1
ATOM 1671 C C . ILE A 1 207 ? 0.472 5.648 -2.170 1.00 94.44 207 ILE A C 1
ATOM 1673 O O . ILE A 1 207 ? 1.587 5.319 -1.770 1.00 94.44 207 ILE A O 1
ATOM 1677 N N . VAL A 1 208 ? -0.382 4.741 -2.656 1.00 93.75 208 VAL A N 1
ATOM 1678 C CA . VAL A 1 208 ? 0.004 3.320 -2.744 1.00 93.75 208 VAL A CA 1
ATOM 1679 C C . VAL A 1 208 ? 1.172 3.116 -3.690 1.00 93.75 208 VAL A C 1
ATOM 1681 O O . VAL A 1 208 ? 2.090 2.372 -3.357 1.00 93.75 208 VAL A O 1
ATOM 1684 N N . THR A 1 209 ? 1.140 3.770 -4.850 1.00 96.19 209 THR A N 1
ATOM 1685 C CA . THR A 1 209 ? 2.201 3.652 -5.857 1.00 96.19 209 THR A CA 1
ATOM 1686 C C . THR A 1 209 ? 3.533 4.133 -5.285 1.00 96.19 209 THR A C 1
ATOM 1688 O O . THR A 1 209 ? 4.535 3.435 -5.414 1.00 96.19 209 THR A O 1
ATOM 1691 N N . TYR A 1 210 ? 3.532 5.256 -4.561 1.00 97.06 210 TYR A N 1
ATOM 1692 C CA . TYR A 1 210 ? 4.710 5.788 -3.877 1.00 97.06 210 TYR A CA 1
ATOM 1693 C C . TYR A 1 210 ? 5.312 4.781 -2.890 1.00 97.06 210 TYR A C 1
ATOM 1695 O O . TYR A 1 210 ? 6.489 4.437 -2.990 1.00 97.06 210 TYR A O 1
ATOM 1703 N N . TYR A 1 211 ? 4.509 4.237 -1.972 1.00 96.25 211 TYR A N 1
ATOM 1704 C CA . TYR A 1 211 ? 5.021 3.271 -0.995 1.00 96.25 211 TYR A CA 1
ATOM 1705 C C . TYR A 1 211 ? 5.367 1.908 -1.608 1.00 96.25 211 TYR A C 1
ATOM 1707 O O . TYR A 1 211 ? 6.238 1.215 -1.083 1.00 96.25 211 TYR A O 1
ATOM 1715 N N . ALA A 1 212 ? 4.744 1.520 -2.725 1.00 96.81 212 ALA A N 1
ATOM 1716 C CA . ALA A 1 212 ? 5.165 0.351 -3.492 1.00 96.81 212 ALA A CA 1
ATOM 1717 C C . ALA A 1 212 ? 6.569 0.560 -4.084 1.00 96.81 212 ALA A C 1
ATOM 1719 O O . ALA A 1 212 ? 7.414 -0.317 -3.938 1.00 96.81 212 ALA A O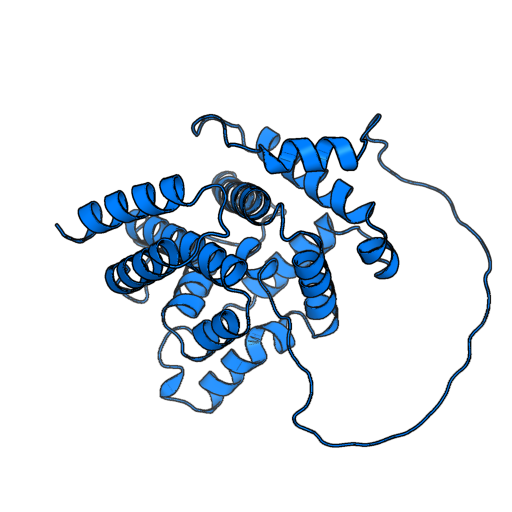 1
ATOM 1720 N N . ILE A 1 213 ? 6.853 1.736 -4.656 1.00 97.25 213 ILE A N 1
ATOM 1721 C CA . ILE A 1 213 ? 8.196 2.087 -5.146 1.00 97.25 213 ILE A CA 1
ATOM 1722 C C . ILE A 1 213 ? 9.218 2.037 -4.008 1.00 97.25 213 ILE A C 1
ATOM 1724 O O . ILE A 1 213 ? 10.236 1.368 -4.154 1.00 97.25 213 ILE A O 1
ATOM 1728 N N . LEU A 1 214 ? 8.930 2.654 -2.854 1.00 96.06 214 LEU A N 1
ATOM 1729 C CA . LEU A 1 214 ? 9.832 2.600 -1.692 1.00 96.06 214 LEU A CA 1
ATOM 1730 C C . LEU A 1 214 ? 10.084 1.169 -1.197 1.00 96.06 214 LEU A C 1
ATOM 1732 O O . LEU A 1 214 ? 11.183 0.850 -0.750 1.00 96.06 214 LEU A O 1
ATOM 1736 N N . THR A 1 215 ? 9.077 0.300 -1.287 1.00 95.38 215 THR A N 1
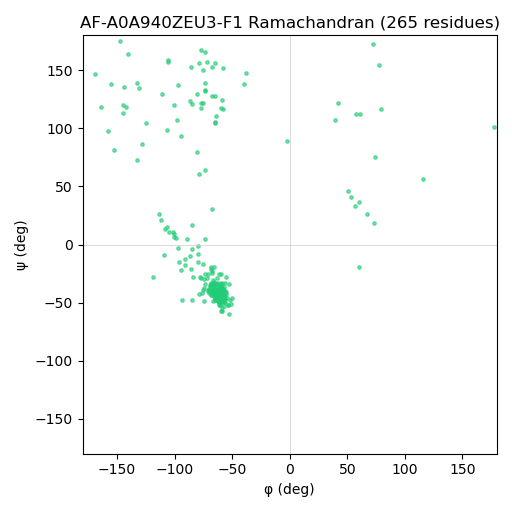ATOM 1737 C CA . THR A 1 215 ? 9.208 -1.109 -0.897 1.00 95.38 215 THR A CA 1
ATOM 1738 C C . THR A 1 215 ? 10.127 -1.867 -1.856 1.00 95.38 215 THR A C 1
ATOM 1740 O O . THR A 1 215 ? 10.939 -2.673 -1.404 1.00 95.38 215 THR A O 1
ATOM 1743 N N . ILE A 1 216 ? 10.029 -1.622 -3.170 1.00 95.69 216 ILE A N 1
ATOM 1744 C CA . ILE A 1 216 ? 10.946 -2.249 -4.134 1.00 95.69 216 ILE A CA 1
ATOM 1745 C C . ILE A 1 216 ? 12.353 -1.664 -4.004 1.00 95.69 216 ILE A C 1
ATOM 1747 O O . ILE A 1 216 ? 13.305 -2.433 -4.027 1.00 95.69 216 ILE A O 1
ATOM 1751 N N . ASP A 1 217 ? 12.499 -0.353 -3.794 1.00 95.94 217 ASP A N 1
ATOM 1752 C CA . ASP A 1 217 ? 13.803 0.270 -3.529 1.00 95.94 217 ASP A CA 1
ATOM 1753 C C . ASP A 1 217 ? 14.500 -0.367 -2.317 1.00 95.94 217 ASP A C 1
ATOM 1755 O O . ASP A 1 217 ? 15.653 -0.784 -2.406 1.00 95.94 217 ASP A O 1
ATOM 1759 N N . ARG A 1 218 ? 13.777 -0.548 -1.205 1.00 92.25 218 ARG A N 1
ATOM 1760 C CA . ARG A 1 218 ? 14.287 -1.290 -0.044 1.00 92.25 218 ARG A CA 1
ATOM 1761 C C . ARG A 1 218 ? 14.699 -2.716 -0.421 1.00 92.25 218 ARG A C 1
ATOM 1763 O O . ARG A 1 218 ? 15.818 -3.125 -0.135 1.00 92.25 218 ARG A O 1
ATOM 1770 N N . ALA A 1 219 ? 13.835 -3.447 -1.125 1.00 92.88 219 ALA A N 1
ATOM 1771 C CA . ALA A 1 219 ? 14.142 -4.805 -1.563 1.00 92.88 219 ALA A CA 1
ATOM 1772 C C . ALA A 1 219 ? 15.358 -4.874 -2.504 1.00 92.88 219 ALA A C 1
ATOM 1774 O O . ALA A 1 219 ? 16.094 -5.852 -2.456 1.00 92.88 219 ALA A O 1
ATOM 1775 N N . ASN A 1 220 ? 15.601 -3.863 -3.341 1.00 94.38 220 ASN A N 1
ATOM 1776 C CA . ASN A 1 220 ? 16.800 -3.779 -4.178 1.00 94.38 220 ASN A CA 1
ATOM 1777 C C . ASN A 1 220 ? 18.062 -3.642 -3.324 1.00 94.38 220 ASN A C 1
ATOM 1779 O O . ASN A 1 220 ? 19.014 -4.391 -3.532 1.00 94.38 220 ASN A O 1
ATOM 1783 N N . ARG A 1 221 ? 18.048 -2.741 -2.332 1.00 92.94 221 ARG A N 1
ATOM 1784 C CA . ARG A 1 221 ? 19.172 -2.534 -1.398 1.00 92.94 221 ARG A CA 1
ATOM 1785 C C . ARG A 1 221 ? 19.501 -3.803 -0.607 1.00 92.94 221 ARG A C 1
ATOM 1787 O O . ARG A 1 221 ? 20.671 -4.091 -0.374 1.00 92.94 221 ARG A O 1
ATOM 1794 N N . ASP A 1 222 ? 18.480 -4.596 -0.293 1.00 91.06 222 ASP A N 1
ATOM 1795 C CA . ASP A 1 222 ? 18.612 -5.866 0.429 1.00 91.06 222 ASP A CA 1
ATOM 1796 C C . ASP A 1 222 ? 18.842 -7.085 -0.494 1.00 91.06 222 ASP A C 1
ATOM 1798 O O . ASP A 1 222 ? 18.877 -8.222 -0.023 1.00 91.06 222 ASP A O 1
ATOM 1802 N N . ASN A 1 223 ? 19.004 -6.886 -1.811 1.00 91.06 223 ASN A N 1
ATOM 1803 C CA . ASN A 1 223 ? 19.144 -7.950 -2.822 1.00 91.06 223 ASN A CA 1
ATOM 1804 C C . ASN A 1 223 ? 17.975 -8.965 -2.847 1.00 91.06 223 ASN A C 1
ATOM 1806 O O . ASN A 1 223 ? 18.142 -10.146 -3.156 1.00 91.06 223 ASN A O 1
ATOM 1810 N N . LEU A 1 224 ? 16.762 -8.501 -2.544 1.00 90.06 224 LEU A N 1
ATOM 1811 C CA . LEU A 1 224 ? 15.515 -9.273 -2.507 1.00 90.06 224 LEU A CA 1
ATOM 1812 C C . LEU A 1 224 ? 14.634 -9.093 -3.762 1.00 90.06 224 LEU A C 1
ATOM 1814 O O . LEU A 1 224 ? 13.523 -9.631 -3.801 1.00 90.06 224 LEU A O 1
ATOM 1818 N N . ASN A 1 225 ? 15.103 -8.386 -4.801 1.00 90.75 225 ASN A N 1
ATOM 1819 C CA . ASN A 1 225 ? 14.374 -8.165 -6.063 1.00 90.75 225 ASN A CA 1
ATOM 1820 C C . ASN A 1 225 ? 14.328 -9.414 -6.963 1.00 90.75 225 ASN A C 1
ATOM 1822 O O . ASN A 1 225 ? 14.844 -9.455 -8.076 1.00 90.75 225 ASN A O 1
ATOM 1826 N N . ARG A 1 226 ? 13.666 -10.459 -6.472 1.00 91.50 226 ARG A N 1
ATOM 1827 C CA . ARG A 1 226 ? 13.598 -11.788 -7.097 1.00 91.50 226 ARG A CA 1
ATOM 1828 C C . ARG A 1 226 ? 12.862 -11.846 -8.440 1.00 91.50 226 ARG A C 1
ATOM 1830 O O . ARG A 1 226 ? 13.026 -12.821 -9.166 1.00 91.50 226 ARG A O 1
ATOM 1837 N N . HIS A 1 227 ? 12.030 -10.852 -8.753 1.00 93.75 227 HIS A N 1
ATOM 1838 C CA . HIS A 1 227 ? 11.309 -10.764 -10.029 1.00 93.75 227 HIS A CA 1
ATOM 1839 C C . HIS A 1 227 ? 11.996 -9.826 -11.033 1.00 93.75 227 HIS A C 1
ATOM 1841 O O . HIS A 1 227 ? 11.423 -9.592 -12.094 1.00 93.75 227 HIS A O 1
ATOM 1847 N N . ASN A 1 228 ? 13.193 -9.303 -10.718 1.00 93.38 228 ASN A N 1
ATOM 1848 C CA . ASN A 1 228 ? 13.970 -8.385 -11.565 1.00 93.38 228 ASN A CA 1
ATOM 1849 C C . ASN A 1 228 ? 13.146 -7.186 -12.057 1.00 93.38 228 ASN A C 1
ATOM 1851 O O . ASN A 1 228 ? 13.130 -6.860 -13.243 1.00 93.38 228 ASN A O 1
ATOM 1855 N N . ILE A 1 229 ? 12.397 -6.567 -11.146 1.00 93.44 229 ILE A N 1
ATOM 1856 C CA . ILE A 1 229 ? 11.538 -5.434 -11.485 1.00 93.44 229 ILE A CA 1
ATOM 1857 C C . ILE A 1 229 ? 12.399 -4.191 -11.631 1.00 93.44 229 ILE A C 1
ATOM 1859 O O . ILE A 1 229 ? 13.063 -3.788 -10.676 1.00 93.44 229 ILE A O 1
ATOM 1863 N N . ASP A 1 230 ? 12.327 -3.580 -12.808 1.00 93.81 230 ASP A N 1
ATOM 1864 C CA . ASP A 1 230 ? 12.814 -2.230 -13.046 1.00 93.81 230 ASP A CA 1
ATOM 1865 C C . ASP A 1 230 ? 11.836 -1.214 -12.435 1.00 93.81 230 ASP A C 1
ATOM 1867 O O . ASP A 1 230 ? 10.638 -1.203 -12.745 1.00 93.81 230 ASP A O 1
ATOM 1871 N N . ILE A 1 231 ? 12.349 -0.381 -11.530 1.00 93.94 231 ILE A N 1
ATOM 1872 C CA . ILE A 1 231 ? 11.559 0.625 -10.821 1.00 93.94 231 ILE A CA 1
ATOM 1873 C C . ILE A 1 231 ? 11.521 1.978 -11.533 1.00 93.94 231 ILE A C 1
ATOM 1875 O O . ILE A 1 231 ? 10.682 2.806 -11.168 1.00 93.94 231 ILE A O 1
ATOM 1879 N N . LEU A 1 232 ? 12.365 2.207 -12.549 1.00 95.88 232 LEU A N 1
ATOM 1880 C CA . LEU A 1 232 ? 12.426 3.487 -13.257 1.00 95.88 232 LEU A CA 1
ATOM 1881 C C . LEU A 1 232 ? 11.096 3.838 -13.945 1.00 95.88 232 LEU A C 1
ATOM 1883 O O . LEU A 1 232 ? 10.594 4.936 -13.694 1.00 95.88 232 LEU A O 1
ATOM 1887 N N . PRO A 1 233 ? 10.431 2.942 -14.709 1.00 96.00 233 PRO A N 1
ATOM 1888 C CA . PRO A 1 233 ? 9.162 3.298 -15.337 1.00 96.00 233 PRO A CA 1
ATOM 1889 C C . PRO A 1 233 ? 8.064 3.654 -14.316 1.00 96.00 233 PRO A C 1
ATOM 1891 O O . PRO A 1 233 ? 7.384 4.664 -14.509 1.00 96.00 233 PRO A O 1
ATOM 1894 N N . PRO A 1 234 ? 7.855 2.902 -13.212 1.00 95.62 234 PRO A N 1
ATOM 1895 C CA . PRO A 1 234 ? 6.957 3.337 -12.140 1.00 95.62 234 PRO A CA 1
ATOM 1896 C C . PRO A 1 234 ? 7.304 4.703 -11.531 1.00 95.62 234 PRO A C 1
ATOM 1898 O O . PRO A 1 234 ? 6.3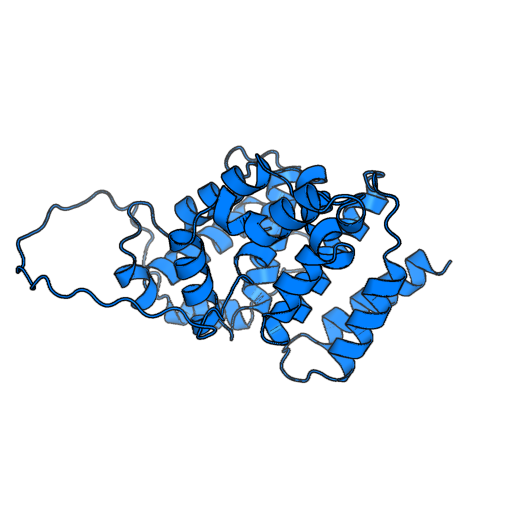86 5.480 -11.263 1.00 95.62 234 PRO A O 1
ATOM 1901 N N . ILE A 1 235 ? 8.591 5.012 -11.327 1.00 97.38 235 ILE A N 1
ATOM 1902 C CA . ILE A 1 235 ? 9.040 6.316 -10.811 1.00 97.38 235 ILE A CA 1
ATOM 1903 C C . ILE A 1 235 ? 8.646 7.443 -11.769 1.00 97.38 235 ILE A C 1
ATOM 1905 O O . ILE A 1 235 ? 8.031 8.420 -11.334 1.00 97.38 235 ILE A O 1
ATOM 1909 N N . SER A 1 236 ? 8.945 7.302 -13.063 1.00 95.69 236 SER A N 1
ATOM 1910 C CA . SER A 1 236 ? 8.637 8.327 -14.065 1.00 95.69 236 SER A CA 1
ATOM 1911 C C . SER A 1 236 ? 7.131 8.589 -14.166 1.00 95.69 236 SER A C 1
ATOM 1913 O O . SER A 1 236 ? 6.706 9.739 -14.053 1.00 95.69 236 SER A O 1
ATOM 1915 N N . HIS A 1 237 ? 6.306 7.537 -14.255 1.00 94.94 237 HIS A N 1
ATOM 1916 C CA . HIS A 1 237 ? 4.846 7.693 -14.289 1.00 94.94 237 HIS A CA 1
ATOM 1917 C C . HIS A 1 237 ? 4.296 8.343 -13.010 1.00 94.94 237 HIS A C 1
ATOM 1919 O O . HIS A 1 237 ? 3.404 9.189 -13.072 1.00 94.94 237 HIS A O 1
ATOM 1925 N N . LEU A 1 238 ? 4.825 7.985 -11.832 1.00 96.62 238 LEU A N 1
ATOM 1926 C CA . LEU A 1 238 ? 4.366 8.582 -10.579 1.00 96.62 238 LEU A CA 1
ATOM 1927 C C . LEU A 1 238 ? 4.720 10.072 -10.489 1.00 96.62 238 LEU A C 1
ATOM 1929 O O . LEU A 1 238 ? 3.930 10.860 -9.968 1.00 96.62 238 LEU A O 1
ATOM 1933 N N . LYS A 1 239 ? 5.885 10.479 -11.007 1.00 95.94 239 LYS A N 1
ATOM 1934 C CA . LYS A 1 239 ? 6.257 11.897 -11.099 1.00 95.94 239 LYS A CA 1
ATOM 1935 C C . LYS A 1 239 ? 5.277 12.671 -11.982 1.00 95.94 239 LYS A C 1
ATOM 1937 O O . LYS A 1 239 ? 4.860 13.758 -11.589 1.00 95.94 239 LYS A O 1
ATOM 1942 N N . GLU A 1 240 ? 4.866 12.118 -13.122 1.00 94.00 240 GLU A N 1
ATOM 1943 C CA . GLU A 1 240 ? 3.844 12.730 -13.988 1.00 94.00 240 GLU A CA 1
ATOM 1944 C C . GLU A 1 240 ? 2.489 12.866 -13.278 1.00 94.00 240 GLU A C 1
ATOM 1946 O O . GLU A 1 240 ? 1.878 13.939 -13.302 1.00 94.00 240 GLU A O 1
ATOM 1951 N N . ASP A 1 241 ? 2.043 11.819 -12.579 1.00 93.88 241 ASP A N 1
ATOM 1952 C CA . ASP A 1 241 ? 0.827 11.858 -11.758 1.00 93.88 241 ASP A CA 1
ATOM 1953 C C . ASP A 1 241 ? 0.912 12.963 -10.686 1.00 93.88 241 ASP A C 1
ATOM 1955 O O . ASP A 1 241 ? -0.037 13.728 -10.489 1.00 93.88 241 ASP A O 1
ATOM 1959 N N . LEU A 1 242 ? 2.064 13.098 -10.018 1.00 94.69 242 LEU A N 1
ATOM 1960 C CA . LEU A 1 242 ? 2.308 14.127 -9.004 1.00 94.69 242 LEU A CA 1
ATOM 1961 C C . LEU A 1 242 ? 2.328 15.544 -9.591 1.00 94.69 242 LEU A C 1
ATOM 1963 O O . LEU A 1 242 ? 1.850 16.469 -8.938 1.00 94.69 242 LEU A O 1
ATOM 1967 N N . LEU A 1 243 ? 2.830 15.745 -10.812 1.00 90.00 243 LEU A N 1
ATOM 1968 C CA . LEU A 1 243 ? 2.777 17.051 -11.482 1.00 90.00 243 LEU A CA 1
ATOM 1969 C C . LEU A 1 243 ? 1.330 17.487 -11.750 1.00 90.00 243 LEU A C 1
ATOM 1971 O O . LEU A 1 243 ? 0.985 18.657 -11.552 1.00 90.00 243 LEU A O 1
ATOM 1975 N N . ASN A 1 244 ? 0.480 16.536 -12.139 1.00 90.12 244 ASN A N 1
ATOM 1976 C CA . ASN A 1 244 ? -0.908 16.786 -12.519 1.00 90.12 244 ASN A CA 1
ATOM 1977 C C . ASN A 1 244 ? -1.882 16.807 -11.327 1.00 90.12 244 ASN A C 1
ATOM 1979 O O . ASN A 1 244 ? -2.954 17.412 -11.412 1.00 90.12 244 ASN A O 1
ATOM 1983 N N . TYR A 1 245 ? -1.526 16.200 -10.192 1.00 92.12 245 TYR A N 1
ATOM 1984 C CA . TYR A 1 245 ? -2.393 16.113 -9.017 1.00 92.12 245 TYR A CA 1
ATOM 1985 C C . TYR A 1 245 ? -2.038 17.138 -7.925 1.00 92.12 245 TYR A C 1
ATOM 1987 O O . TYR A 1 245 ? -0.952 17.132 -7.347 1.00 92.12 245 TYR A O 1
ATOM 1995 N N . ARG A 1 246 ? -2.992 18.015 -7.580 1.00 88.19 246 ARG A N 1
ATOM 1996 C CA . ARG A 1 246 ? -2.817 19.074 -6.558 1.00 88.19 246 ARG A CA 1
ATOM 1997 C C . ARG A 1 246 ? -3.357 18.719 -5.165 1.00 88.19 246 ARG A C 1
ATOM 1999 O O . ARG A 1 246 ? -3.224 19.517 -4.247 1.00 88.19 246 ARG A O 1
ATOM 2006 N N . GLY A 1 247 ? -3.974 17.548 -4.990 1.00 90.44 247 GLY A N 1
ATOM 2007 C CA . GLY A 1 247 ? -4.660 17.160 -3.746 1.00 90.44 247 GLY A CA 1
ATOM 2008 C C . GLY A 1 247 ? -3.769 16.542 -2.658 1.00 90.44 247 GLY A C 1
ATOM 2009 O O . GLY A 1 247 ? -4.289 15.876 -1.759 1.00 90.44 247 GLY A O 1
ATOM 2010 N N . LEU A 1 248 ? -2.447 16.713 -2.751 1.00 91.38 248 LEU A N 1
ATOM 2011 C CA . LEU A 1 248 ? -1.467 16.200 -1.789 1.00 91.38 248 LEU A CA 1
ATOM 2012 C C . LEU A 1 248 ? -0.825 17.344 -1.021 1.00 91.38 248 LEU A C 1
ATOM 2014 O O . LEU A 1 248 ? -0.302 18.286 -1.617 1.00 91.38 248 LEU A O 1
ATOM 2018 N N . SER A 1 249 ? -0.828 17.222 0.300 1.00 90.94 249 SER A N 1
ATOM 2019 C CA . SER A 1 249 ? -0.190 18.184 1.197 1.00 90.94 249 SER A CA 1
ATOM 2020 C C . SER A 1 249 ? 1.338 18.103 1.148 1.00 90.94 249 SER A C 1
ATOM 2022 O O . SER A 1 249 ? 2.001 19.121 1.330 1.00 90.94 249 SER A O 1
ATOM 2024 N N . ARG A 1 250 ? 1.902 16.926 0.837 1.00 89.62 250 ARG A N 1
ATOM 2025 C CA . ARG A 1 250 ? 3.356 16.661 0.841 1.00 89.62 250 ARG A CA 1
ATOM 2026 C C . ARG A 1 250 ? 3.931 16.373 -0.534 1.00 89.62 250 ARG A C 1
ATOM 2028 O O . ARG A 1 250 ? 4.950 15.708 -0.680 1.00 89.62 250 ARG A O 1
ATOM 2035 N N . ARG A 1 251 ? 3.283 16.897 -1.572 1.00 92.94 251 ARG A N 1
ATOM 2036 C CA . ARG A 1 251 ? 3.652 16.644 -2.968 1.00 92.94 251 ARG A CA 1
ATOM 2037 C C . ARG A 1 251 ? 5.142 16.856 -3.251 1.00 92.94 251 ARG A C 1
ATOM 2039 O O . ARG A 1 251 ? 5.748 16.025 -3.913 1.00 92.94 251 ARG A O 1
ATOM 2046 N N . ASN A 1 252 ? 5.714 17.958 -2.764 1.00 91.94 252 ASN A N 1
ATOM 2047 C CA . ASN A 1 252 ? 7.119 18.286 -3.016 1.00 91.94 252 ASN A CA 1
ATOM 2048 C C . ASN A 1 252 ? 8.057 17.251 -2.377 1.00 91.94 252 ASN A C 1
ATOM 2050 O O . ASN A 1 252 ? 8.985 16.806 -3.036 1.00 91.94 252 ASN A O 1
ATOM 2054 N N . GLU A 1 253 ? 7.749 16.791 -1.160 1.00 92.31 253 GLU A N 1
ATOM 2055 C CA . GLU A 1 253 ? 8.526 15.759 -0.460 1.00 92.31 253 GLU A CA 1
ATOM 2056 C C . GLU A 1 253 ? 8.547 14.446 -1.266 1.00 92.31 253 GLU A C 1
ATOM 2058 O O . GLU A 1 253 ? 9.603 13.841 -1.453 1.00 92.31 253 GLU A O 1
ATOM 2063 N N . TYR A 1 254 ? 7.400 14.039 -1.825 1.00 94.44 254 TYR A N 1
ATOM 2064 C CA . TYR A 1 254 ? 7.323 12.859 -2.693 1.00 94.44 254 TYR A CA 1
ATOM 2065 C C . TYR A 1 254 ? 8.119 13.035 -3.989 1.00 94.44 254 TYR A C 1
ATOM 2067 O O . TYR A 1 254 ? 8.855 12.133 -4.381 1.00 94.44 254 TYR A O 1
ATOM 2075 N N . VAL A 1 255 ? 7.994 14.190 -4.649 1.00 94.94 255 VAL A N 1
ATOM 2076 C CA . VAL A 1 255 ? 8.724 14.487 -5.892 1.00 94.94 255 VAL A CA 1
ATOM 2077 C C . VAL A 1 255 ? 10.232 14.477 -5.659 1.00 94.94 255 VAL A C 1
ATOM 2079 O O . VAL A 1 255 ? 10.958 13.876 -6.447 1.00 94.94 255 VAL A O 1
ATOM 2082 N N . ASP A 1 256 ? 10.703 15.108 -4.587 1.00 95.25 256 ASP A N 1
ATOM 2083 C CA . ASP A 1 256 ?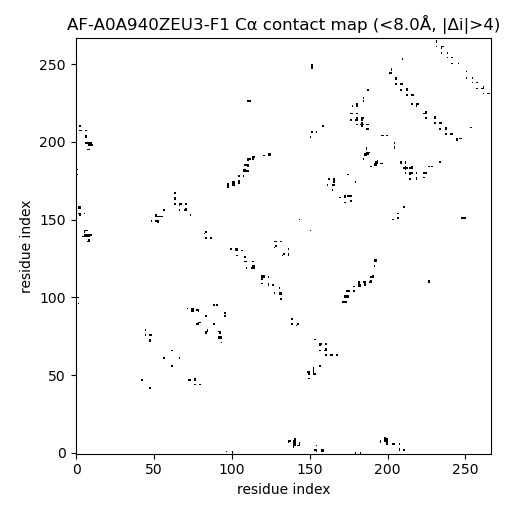 12.131 15.187 -4.285 1.00 95.25 256 ASP A CA 1
ATOM 2084 C C . ASP A 1 256 ? 12.700 13.807 -3.947 1.00 95.25 256 ASP A C 1
ATOM 2086 O O . ASP A 1 256 ? 13.754 13.437 -4.466 1.00 95.25 256 ASP A O 1
ATOM 2090 N N . ARG A 1 257 ? 11.961 12.978 -3.193 1.00 95.69 257 ARG A N 1
ATOM 2091 C CA . ARG A 1 257 ? 12.364 11.585 -2.957 1.00 95.69 257 ARG A CA 1
ATOM 2092 C C . ARG A 1 257 ? 12.443 10.778 -4.254 1.00 95.69 257 ARG A C 1
ATOM 2094 O O . ARG A 1 257 ? 13.386 10.012 -4.425 1.00 95.69 257 ARG A O 1
ATOM 2101 N N . LEU A 1 258 ? 11.482 10.936 -5.163 1.00 96.44 258 LEU A N 1
ATOM 2102 C CA . LEU A 1 258 ? 11.477 10.216 -6.440 1.00 96.44 258 LEU A CA 1
ATOM 2103 C C . LEU A 1 258 ? 12.604 10.661 -7.378 1.00 96.44 258 LEU A C 1
ATOM 2105 O O . LEU A 1 258 ? 13.125 9.821 -8.100 1.00 96.44 258 LEU A O 1
ATOM 2109 N N . LYS A 1 259 ? 13.008 11.939 -7.358 1.00 95.75 259 LYS A N 1
ATOM 2110 C CA . LYS A 1 259 ? 14.185 12.414 -8.109 1.00 95.75 259 LYS A CA 1
ATOM 2111 C C . LYS A 1 259 ? 15.469 11.750 -7.621 1.00 95.75 259 LYS A C 1
ATOM 2113 O O . LYS A 1 259 ? 16.235 11.269 -8.441 1.00 95.75 259 LYS A O 1
ATOM 2118 N N . ILE A 1 260 ? 15.658 11.669 -6.301 1.00 95.75 260 ILE A N 1
ATOM 2119 C CA . ILE A 1 260 ? 16.818 10.983 -5.712 1.00 95.75 260 ILE A CA 1
ATOM 2120 C C . ILE A 1 260 ? 16.863 9.525 -6.184 1.00 95.75 260 ILE A C 1
ATOM 2122 O O . ILE A 1 260 ? 17.902 9.063 -6.637 1.00 95.75 260 ILE A O 1
ATOM 2126 N N . LEU A 1 261 ? 15.729 8.816 -6.140 1.00 95.75 261 LEU A N 1
ATOM 2127 C CA . LEU A 1 261 ? 15.665 7.436 -6.627 1.00 95.75 261 LEU A CA 1
ATOM 2128 C C . LEU A 1 261 ? 15.930 7.340 -8.137 1.00 95.75 261 LEU A C 1
ATOM 2130 O O . LEU A 1 261 ? 16.652 6.461 -8.578 1.00 95.75 261 LEU A O 1
ATOM 2134 N N . GLU A 1 262 ? 15.387 8.237 -8.953 1.00 94.75 262 GLU A N 1
ATOM 2135 C CA . GLU A 1 262 ? 15.655 8.231 -10.397 1.00 94.75 262 GLU A CA 1
ATOM 2136 C C . GLU A 1 262 ? 17.149 8.432 -10.706 1.00 94.75 262 GLU A C 1
ATOM 2138 O O . GLU A 1 262 ? 17.695 7.742 -11.562 1.00 94.75 262 GLU A O 1
ATOM 2143 N N . GLU A 1 263 ? 17.828 9.318 -9.973 1.00 94.44 263 GLU A N 1
ATOM 2144 C CA . GLU A 1 263 ? 19.274 9.534 -10.093 1.00 94.44 263 GLU A CA 1
ATOM 2145 C C . GLU A 1 263 ? 20.103 8.341 -9.597 1.00 94.44 263 GLU A C 1
ATOM 2147 O O . GLU A 1 263 ? 21.140 8.041 -10.187 1.00 94.44 263 GLU A O 1
ATOM 2152 N N . GLU A 1 264 ? 19.673 7.668 -8.524 1.00 93.81 264 GLU A N 1
ATOM 2153 C CA . GLU A 1 264 ? 20.336 6.470 -7.985 1.00 93.81 264 GLU A CA 1
ATOM 2154 C C . GLU A 1 264 ? 20.291 5.298 -8.978 1.00 93.81 264 GLU A C 1
ATOM 2156 O O . GLU A 1 264 ? 21.278 4.581 -9.110 1.00 93.81 264 GLU A O 1
ATOM 2161 N N . TYR A 1 265 ? 19.168 5.113 -9.681 1.00 91.19 265 TYR A N 1
ATOM 2162 C CA . TYR A 1 265 ? 18.943 3.976 -10.585 1.00 91.19 265 TYR A CA 1
ATOM 2163 C C . TYR A 1 265 ? 19.245 4.278 -12.060 1.00 91.19 265 TYR A C 1
ATOM 2165 O O . TYR A 1 265 ? 19.330 3.354 -12.864 1.00 91.19 265 TYR A O 1
ATOM 2173 N N . GLY A 1 266 ? 19.377 5.553 -12.435 1.00 80.69 266 GLY A N 1
ATOM 2174 C CA . GLY A 1 266 ? 19.757 5.977 -13.786 1.00 80.69 266 GLY A CA 1
ATOM 2175 C C . GLY A 1 266 ? 21.269 6.011 -14.047 1.00 80.69 266 GLY A C 1
ATOM 2176 O O . GLY A 1 266 ? 21.671 6.331 -15.166 1.00 80.69 266 GLY A O 1
ATOM 2177 N N . ARG A 1 267 ? 22.093 5.735 -13.029 1.00 64.94 267 ARG A N 1
ATOM 2178 C CA . ARG A 1 267 ? 23.559 5.612 -13.113 1.00 64.94 267 ARG A CA 1
ATOM 2179 C C . ARG A 1 267 ? 23.974 4.160 -13.303 1.00 64.94 267 ARG A C 1
ATOM 2181 O O . ARG A 1 267 ? 24.966 3.955 -14.034 1.00 64.94 267 ARG A O 1
#